Protein AF-A0A8S3VQV7-F1 (afdb_monomer_lite)

Secondary structure (DSSP, 8-state):
--TT-----------S---GGGSSSHHHHHHHHHHHHHHHHHHHHHHTT---S-EEEEEEEEEETTEEE-S-SSHHHHHHHHHHHTTSEEEEEEEEEEEEETT-SS---EES-SS-TTEEEEEEEEEEEEEEP---HHHHHHHHHTT-STTSGGG--TTSGGGGGEEEEEE-HHHHTTS-HHHHIIIIIIHHHHIIIIIHHHIIIIIHHHIIIIIHHHIIIIIHHHIIIIIHHHIIIIIHHHHHHHHHHHIIIIIHHHHHHHHHHHTTT--

Radius of gyration: 34.16 Å; chains: 1; bounding box: 75×89×74 Å

Structure (mmCIF, N/CA/C/O backbone):
data_AF-A0A8S3VQV7-F1
#
_entry.id   AF-A0A8S3VQV7-F1
#
loop_
_atom_site.group_PDB
_atom_site.id
_atom_site.type_symbol
_atom_site.label_atom_id
_atom_site.label_alt_id
_atom_site.label_comp_id
_atom_site.label_asym_id
_atom_site.label_entity_id
_atom_site.label_seq_id
_atom_site.pdbx_PDB_ins_code
_atom_site.Cartn_x
_atom_site.Cartn_y
_atom_site.Cartn_z
_atom_site.occupancy
_atom_site.B_iso_or_equiv
_atom_site.auth_seq_id
_atom_site.auth_comp_id
_atom_site.auth_asym_id
_atom_site.auth_atom_id
_atom_site.pdbx_PDB_model_num
ATOM 1 N N . MET A 1 1 ? -11.663 -5.272 -6.067 1.00 58.00 1 MET A N 1
ATOM 2 C CA . MET A 1 1 ? -10.818 -4.140 -6.499 1.00 58.00 1 MET A CA 1
ATOM 3 C C . MET A 1 1 ? -10.047 -4.458 -7.781 1.00 58.00 1 MET A C 1
ATOM 5 O O . MET A 1 1 ? -10.156 -3.692 -8.720 1.00 58.00 1 MET A O 1
ATOM 9 N N . LEU A 1 2 ? -9.375 -5.609 -7.895 1.00 64.69 2 LEU A N 1
ATOM 10 C CA . LEU A 1 2 ? -8.729 -6.062 -9.144 1.00 64.69 2 LEU A CA 1
ATOM 11 C C . LEU A 1 2 ? -9.702 -6.740 -10.138 1.00 64.69 2 LEU A C 1
ATOM 13 O O . LEU A 1 2 ? -9.351 -7.717 -10.797 1.00 64.69 2 LEU A O 1
ATOM 17 N N . GLN A 1 3 ? -10.956 -6.276 -10.206 1.00 53.50 3 GLN A N 1
ATOM 18 C CA . GLN A 1 3 ? -11.963 -6.881 -11.087 1.00 53.50 3 GLN A CA 1
ATOM 19 C C . GLN A 1 3 ? -11.515 -6.717 -12.547 1.00 53.50 3 GLN A C 1
ATOM 21 O O . GLN A 1 3 ? -11.362 -5.599 -13.025 1.00 53.50 3 GLN A O 1
ATOM 26 N N . GLY A 1 4 ? -11.250 -7.836 -13.225 1.00 69.56 4 GLY A N 1
ATOM 27 C CA . GLY A 1 4 ? -10.729 -7.869 -14.597 1.00 69.56 4 GLY A CA 1
ATOM 28 C C . GLY A 1 4 ? -9.354 -8.529 -14.739 1.00 69.56 4 GLY A C 1
ATOM 29 O O . GLY A 1 4 ? -9.004 -8.946 -15.841 1.00 69.56 4 GLY A O 1
ATOM 30 N N . LEU A 1 5 ? -8.604 -8.702 -13.646 1.00 76.88 5 LEU A N 1
ATOM 31 C CA . LEU A 1 5 ? -7.409 -9.547 -13.640 1.00 76.88 5 LEU A CA 1
ATOM 32 C C . LEU A 1 5 ? -7.785 -10.990 -13.293 1.00 76.88 5 LEU A C 1
ATOM 34 O O . LEU A 1 5 ? -8.609 -11.235 -12.413 1.00 76.88 5 LEU A O 1
ATOM 38 N N . LYS A 1 6 ? -7.154 -11.949 -13.974 1.00 81.94 6 LYS A N 1
ATOM 39 C CA . LYS A 1 6 ? -7.158 -13.355 -13.559 1.00 81.94 6 LYS A CA 1
ATOM 40 C C . LYS A 1 6 ? -5.964 -13.561 -12.637 1.00 81.94 6 LYS A C 1
ATOM 42 O O . LYS A 1 6 ? -4.837 -13.332 -13.063 1.00 81.94 6 LYS A O 1
ATOM 47 N N . PHE A 1 7 ? -6.217 -13.947 -11.394 1.00 88.12 7 PHE A N 1
ATOM 48 C CA . PHE A 1 7 ? -5.177 -14.178 -10.398 1.00 88.12 7 PHE A CA 1
ATOM 49 C C . PHE A 1 7 ? -5.586 -15.296 -9.442 1.00 88.12 7 PHE A C 1
ATOM 51 O O . PHE A 1 7 ? -6.773 -15.574 -9.260 1.00 88.12 7 PHE A O 1
ATOM 58 N N . GLU A 1 8 ? -4.583 -15.900 -8.820 1.00 91.38 8 GLU A N 1
ATOM 59 C CA . GLU A 1 8 ? -4.741 -16.833 -7.711 1.00 91.38 8 GLU A CA 1
ATOM 60 C C . GLU A 1 8 ? -4.395 -16.123 -6.402 1.00 91.38 8 GLU A C 1
ATOM 62 O O . GLU A 1 8 ? -3.535 -15.241 -6.368 1.00 91.38 8 GLU A O 1
ATOM 67 N N . ILE A 1 9 ? -5.081 -16.488 -5.320 1.00 92.38 9 ILE A N 1
ATOM 68 C CA . ILE A 1 9 ? -4.825 -15.923 -3.995 1.00 92.38 9 ILE A CA 1
ATOM 69 C C . ILE A 1 9 ? -3.991 -16.926 -3.207 1.00 92.38 9 ILE A C 1
ATOM 71 O O . ILE A 1 9 ? -4.482 -17.992 -2.839 1.00 92.38 9 ILE A O 1
ATOM 75 N N . LEU A 1 10 ? -2.749 -16.551 -2.909 1.00 93.12 10 LEU A N 1
ATOM 76 C CA . LEU A 1 10 ? -1.889 -17.270 -1.978 1.00 93.12 10 LEU A CA 1
ATOM 77 C C . LEU A 1 10 ? -1.663 -16.397 -0.747 1.00 93.12 10 LEU A C 1
ATOM 79 O O . LEU A 1 10 ? -1.127 -15.295 -0.841 1.00 93.12 10 LEU A O 1
ATOM 83 N N . LYS A 1 11 ? -2.100 -16.886 0.414 1.00 93.50 11 LYS A N 1
ATOM 84 C CA . LYS A 1 11 ? -1.862 -16.215 1.691 1.00 93.50 11 LYS A CA 1
ATOM 85 C C . LYS A 1 11 ? -0.418 -16.478 2.122 1.00 93.50 11 LYS A C 1
ATOM 87 O O . LYS A 1 11 ? -0.028 -17.638 2.223 1.00 93.50 11 LYS A O 1
ATOM 92 N N . SER A 1 12 ? 0.332 -15.414 2.397 1.00 94.44 12 SER A N 1
ATOM 93 C CA . SER A 1 12 ? 1.663 -15.534 2.997 1.00 94.44 12 SER A CA 1
ATOM 94 C C . SER A 1 12 ? 1.572 -16.045 4.437 1.00 94.44 12 SER A C 1
ATOM 96 O O . SER A 1 12 ? 0.647 -15.667 5.165 1.00 94.44 12 SER A O 1
ATOM 98 N N . ASN A 1 13 ? 2.533 -16.875 4.851 1.00 92.88 13 ASN A N 1
ATOM 99 C CA . ASN A 1 13 ? 2.693 -17.296 6.248 1.00 92.88 13 ASN A CA 1
ATOM 100 C C . ASN A 1 13 ? 3.758 -16.483 6.994 1.00 92.88 13 ASN A C 1
ATOM 102 O O . ASN A 1 13 ? 4.105 -16.834 8.119 1.00 92.88 13 ASN A O 1
ATOM 106 N N . PHE A 1 14 ? 4.282 -15.416 6.385 1.00 92.81 14 PHE A N 1
ATOM 107 C CA . PHE A 1 14 ? 5.212 -14.515 7.053 1.00 92.81 14 PHE A CA 1
ATOM 108 C C . PHE A 1 14 ? 4.575 -13.936 8.325 1.00 92.81 14 PHE A C 1
ATOM 110 O O . PHE A 1 14 ? 3.488 -13.351 8.278 1.00 92.81 14 PHE A O 1
ATOM 117 N N . GLU A 1 15 ? 5.244 -14.109 9.465 1.00 88.69 15 GLU A N 1
ATOM 118 C CA . GLU A 1 15 ? 4.778 -13.570 10.739 1.00 88.69 15 GLU A CA 1
ATOM 119 C C . GLU A 1 15 ? 4.911 -12.041 10.750 1.00 88.69 15 GLU A C 1
ATOM 121 O O . GLU A 1 15 ? 5.992 -11.489 10.567 1.00 88.69 15 GLU A O 1
ATOM 126 N N . GLU A 1 16 ? 3.810 -11.334 11.003 1.00 84.62 16 GLU A N 1
ATOM 127 C CA . GLU A 1 16 ? 3.767 -9.864 11.072 1.00 84.62 16 GLU A CA 1
ATOM 128 C C . GLU A 1 16 ? 4.321 -9.345 12.418 1.00 84.62 16 GLU A C 1
ATOM 130 O O . GLU A 1 16 ? 3.651 -8.624 13.153 1.00 84.62 16 GLU A O 1
ATOM 135 N N . ASN A 1 17 ? 5.539 -9.754 12.783 1.00 87.50 17 ASN A N 1
ATOM 136 C CA . ASN A 1 17 ? 6.161 -9.488 14.087 1.00 87.50 17 ASN A CA 1
ATOM 137 C C . ASN A 1 17 ? 7.429 -8.618 14.011 1.00 87.50 17 ASN A C 1
ATOM 139 O O . ASN A 1 17 ? 8.153 -8.505 15.002 1.00 87.50 17 ASN A O 1
ATOM 143 N N . LEU A 1 18 ? 7.687 -7.987 12.859 1.00 92.06 18 LEU A N 1
ATOM 144 C CA . LEU A 1 18 ? 8.805 -7.062 12.677 1.00 92.06 18 LEU A CA 1
ATOM 145 C C . LEU A 1 18 ? 8.805 -5.974 13.763 1.00 92.06 18 LEU A C 1
ATOM 147 O O . LEU A 1 18 ? 7.771 -5.365 14.063 1.00 92.06 18 LEU A O 1
ATOM 151 N N . ASP A 1 19 ? 9.982 -5.705 14.331 1.00 92.94 19 ASP A N 1
ATOM 152 C CA . ASP A 1 19 ? 10.142 -4.689 15.367 1.00 92.94 19 ASP A CA 1
ATOM 153 C C . ASP A 1 19 ? 9.975 -3.290 14.768 1.00 92.94 19 ASP A C 1
ATOM 155 O O . ASP A 1 19 ? 10.867 -2.765 14.102 1.00 92.94 19 ASP A O 1
ATOM 159 N N . LYS A 1 20 ? 8.831 -2.664 15.051 1.00 92.19 20 LYS A N 1
ATOM 160 C CA . LYS A 1 20 ? 8.479 -1.310 14.602 1.00 92.19 20 LYS A CA 1
ATOM 161 C C . LYS A 1 20 ? 9.532 -0.266 14.996 1.00 92.19 20 LYS A C 1
ATOM 163 O O . LYS A 1 20 ? 9.692 0.715 14.277 1.00 92.19 20 LYS A O 1
ATOM 168 N N . SER A 1 21 ? 10.259 -0.469 16.100 1.00 91.31 21 SER A N 1
ATOM 169 C CA . SER A 1 21 ? 11.283 0.471 16.580 1.00 91.31 21 SER A CA 1
ATOM 170 C C . SER A 1 21 ? 12.576 0.454 15.757 1.00 91.31 21 SER A C 1
ATOM 172 O O . SER A 1 21 ? 13.350 1.410 15.802 1.00 91.31 21 SER A O 1
ATOM 174 N N . SER A 1 22 ? 12.785 -0.597 14.958 1.00 94.19 22 SER A N 1
ATOM 175 C CA . SER A 1 22 ? 13.934 -0.725 14.054 1.00 94.19 22 SER A CA 1
ATOM 176 C C . SER A 1 22 ? 13.817 0.135 12.787 1.00 94.19 22 SER A C 1
ATOM 178 O O . SER A 1 22 ? 14.802 0.331 12.072 1.00 94.19 22 SER A O 1
ATOM 180 N N . PHE A 1 23 ? 12.634 0.698 12.522 1.00 93.31 23 PHE A N 1
ATOM 181 C CA . PHE A 1 23 ? 12.343 1.481 11.325 1.00 93.31 23 PHE A CA 1
ATOM 182 C C . PHE A 1 23 ? 12.375 2.981 11.614 1.00 93.31 23 PHE A C 1
ATOM 184 O O . PHE A 1 23 ? 11.865 3.459 12.625 1.00 93.31 23 PHE A O 1
ATOM 191 N N . LYS A 1 24 ? 12.943 3.755 10.682 1.00 91.25 24 LYS A N 1
ATOM 192 C CA . LYS A 1 24 ? 13.021 5.222 10.799 1.00 91.25 24 LYS A CA 1
ATOM 193 C C . LYS A 1 24 ? 11.659 5.891 10.642 1.00 91.25 24 LYS A C 1
ATOM 195 O O . LYS A 1 24 ? 11.464 7.004 11.125 1.00 91.25 24 LYS A O 1
ATOM 200 N N . SER A 1 25 ? 10.745 5.240 9.931 1.00 91.56 25 SER A N 1
ATOM 201 C CA . SER A 1 25 ? 9.407 5.746 9.670 1.00 91.56 25 SER A CA 1
ATOM 202 C C . SER A 1 25 ? 8.388 4.607 9.550 1.00 91.56 25 SER A C 1
ATOM 204 O O . SER A 1 25 ? 8.755 3.488 9.181 1.00 91.56 25 SER A O 1
ATOM 206 N N . PRO A 1 26 ? 7.091 4.886 9.773 1.00 89.38 26 PRO A N 1
ATOM 207 C CA . PRO A 1 26 ? 6.016 3.941 9.469 1.00 89.38 26 PRO A CA 1
ATOM 208 C C . PRO A 1 26 ? 6.001 3.450 8.023 1.00 89.38 26 PRO A C 1
ATOM 210 O O . PRO A 1 26 ? 5.576 2.333 7.746 1.00 89.38 26 PRO A O 1
ATOM 213 N N . VAL A 1 27 ? 6.474 4.295 7.106 1.00 91.62 27 VAL A N 1
ATOM 214 C CA . VAL A 1 27 ? 6.558 3.983 5.682 1.00 91.62 27 VAL A CA 1
ATOM 215 C C . VAL A 1 27 ? 7.589 2.888 5.433 1.00 91.62 27 VAL A C 1
ATOM 217 O O . VAL A 1 27 ? 7.326 1.962 4.675 1.00 91.62 27 VAL A O 1
ATOM 220 N N . ASP A 1 28 ? 8.743 2.956 6.096 1.00 94.75 28 ASP A N 1
ATOM 221 C CA . ASP A 1 28 ? 9.767 1.915 5.977 1.00 94.75 28 ASP A CA 1
ATOM 222 C C . ASP A 1 28 ? 9.259 0.581 6.540 1.00 94.75 28 ASP A C 1
ATOM 224 O O . ASP A 1 28 ? 9.472 -0.460 5.925 1.00 94.75 28 ASP A O 1
ATOM 228 N N . TYR A 1 29 ? 8.518 0.629 7.654 1.00 95.50 29 TYR A N 1
ATOM 229 C CA . TYR A 1 29 ? 7.884 -0.547 8.253 1.00 95.50 29 TYR A CA 1
ATOM 230 C C . TYR A 1 29 ? 6.907 -1.235 7.287 1.00 95.50 29 TYR A C 1
ATOM 232 O O . TYR A 1 29 ? 7.067 -2.414 6.982 1.00 95.50 29 TYR A O 1
ATOM 240 N N . VAL A 1 30 ? 5.913 -0.503 6.766 1.00 95.38 30 VAL A N 1
ATOM 241 C CA . VAL A 1 30 ? 4.872 -1.090 5.898 1.00 95.38 30 VAL A CA 1
ATOM 242 C C . VAL A 1 30 ? 5.457 -1.625 4.588 1.00 95.38 30 VAL A C 1
ATOM 244 O O . VAL A 1 30 ? 5.030 -2.670 4.095 1.00 95.38 30 VAL A O 1
ATOM 247 N N . LYS A 1 31 ? 6.481 -0.957 4.041 1.00 95.88 31 LYS A N 1
ATOM 248 C CA . LYS A 1 31 ? 7.209 -1.447 2.865 1.00 95.88 31 LYS A CA 1
ATOM 249 C C . LYS A 1 31 ? 7.901 -2.769 3.137 1.00 95.88 31 LYS A C 1
ATOM 251 O O . LYS A 1 31 ? 7.760 -3.691 2.337 1.00 95.88 31 LYS A O 1
ATOM 256 N N . GLU A 1 32 ? 8.617 -2.866 4.252 1.00 96.31 32 GLU A N 1
ATOM 257 C CA . GLU A 1 32 ? 9.342 -4.083 4.599 1.00 96.31 32 GLU A CA 1
ATOM 258 C C . GLU A 1 32 ? 8.376 -5.242 4.868 1.00 96.31 32 GLU A C 1
ATOM 260 O O . GLU A 1 32 ? 8.564 -6.334 4.334 1.00 96.31 32 GLU A O 1
ATOM 265 N N . THR A 1 33 ? 7.277 -5.002 5.587 1.00 95.94 33 THR A N 1
ATOM 266 C CA . THR A 1 33 ? 6.237 -6.018 5.807 1.00 95.94 33 THR A CA 1
ATOM 267 C C . THR A 1 33 ? 5.638 -6.512 4.485 1.00 95.94 33 THR A C 1
ATOM 269 O O . THR A 1 33 ? 5.549 -7.723 4.261 1.00 95.94 33 THR A O 1
ATOM 272 N N . ALA A 1 34 ? 5.264 -5.604 3.572 1.00 97.06 34 ALA A N 1
ATOM 273 C CA . ALA A 1 34 ? 4.750 -5.975 2.250 1.00 97.06 34 ALA A CA 1
ATOM 274 C C . ALA A 1 34 ? 5.782 -6.780 1.446 1.00 97.06 34 ALA A C 1
ATOM 276 O O . ALA A 1 34 ? 5.446 -7.786 0.812 1.00 97.06 34 ALA A O 1
ATOM 277 N N . LYS A 1 35 ? 7.051 -6.369 1.500 1.00 96.50 35 LYS A N 1
ATOM 278 C CA . LYS A 1 35 ? 8.168 -7.031 0.828 1.00 96.50 35 LYS A CA 1
ATOM 279 C C . LYS A 1 35 ? 8.362 -8.456 1.318 1.00 96.50 35 LYS A C 1
ATOM 281 O O . LYS A 1 35 ? 8.342 -9.368 0.496 1.00 96.50 35 LYS A O 1
ATOM 286 N N . GLN A 1 36 ? 8.482 -8.663 2.624 1.00 96.25 36 GLN A N 1
ATOM 287 C CA . GLN A 1 36 ? 8.738 -9.985 3.194 1.00 96.25 36 GLN A CA 1
ATOM 288 C C . GLN A 1 36 ? 7.601 -10.974 2.901 1.00 96.25 36 GLN A C 1
ATOM 290 O O . GLN A 1 36 ? 7.860 -12.094 2.460 1.00 96.25 36 GLN A O 1
ATOM 295 N N . LYS A 1 37 ? 6.339 -10.530 3.005 1.00 95.94 37 LYS A N 1
ATOM 296 C CA . LYS A 1 37 ? 5.169 -11.329 2.593 1.00 95.94 37 LYS A CA 1
ATOM 297 C C . LYS A 1 37 ? 5.243 -11.757 1.127 1.00 95.94 37 LYS A C 1
ATOM 299 O O . LYS A 1 37 ? 4.926 -12.892 0.779 1.00 95.94 37 LYS A O 1
ATOM 304 N N . THR A 1 38 ? 5.657 -10.841 0.255 1.00 96.38 38 THR A N 1
ATOM 305 C CA . THR A 1 38 ? 5.714 -11.086 -1.192 1.00 96.38 38 THR A CA 1
ATOM 306 C C . THR A 1 38 ? 6.867 -12.017 -1.562 1.00 96.38 38 THR A C 1
ATOM 308 O O . THR A 1 38 ? 6.695 -12.901 -2.401 1.00 96.38 38 THR A O 1
ATOM 311 N N . ILE A 1 39 ? 8.024 -11.856 -0.911 1.00 94.56 39 ILE A N 1
ATOM 312 C CA . ILE A 1 39 ? 9.201 -12.719 -1.084 1.00 94.56 39 ILE A CA 1
ATOM 313 C C . ILE A 1 39 ? 8.901 -14.151 -0.640 1.00 94.56 39 ILE A C 1
ATOM 315 O O . ILE A 1 39 ? 9.275 -15.087 -1.345 1.00 94.56 39 ILE A O 1
ATOM 319 N N . GLU A 1 40 ? 8.219 -14.342 0.491 1.00 95.06 40 GLU A N 1
ATOM 320 C CA . GLU A 1 40 ? 7.867 -15.678 0.986 1.00 95.06 40 GLU A CA 1
ATOM 321 C C . GLU A 1 40 ? 6.969 -16.425 -0.011 1.00 95.06 40 GLU A C 1
ATOM 323 O O . GLU A 1 40 ? 7.289 -17.550 -0.401 1.00 95.06 40 GLU A O 1
ATOM 328 N N . VAL A 1 41 ? 5.927 -15.770 -0.535 1.00 95.44 41 VAL A N 1
ATOM 329 C CA . VAL A 1 41 ? 5.058 -16.360 -1.568 1.00 95.44 41 VAL A CA 1
ATOM 330 C C . VAL A 1 41 ? 5.836 -16.660 -2.852 1.00 95.44 41 VAL A C 1
ATOM 332 O O . VAL A 1 41 ? 5.693 -17.749 -3.414 1.00 95.44 41 VAL A O 1
ATOM 335 N N . ALA A 1 42 ? 6.682 -15.733 -3.315 1.00 93.44 42 ALA A N 1
ATOM 336 C CA . ALA A 1 42 ? 7.505 -15.947 -4.505 1.00 93.44 42 ALA A CA 1
ATOM 337 C C . ALA A 1 42 ? 8.462 -17.137 -4.334 1.00 93.44 42 ALA A C 1
ATOM 339 O O . ALA A 1 42 ? 8.597 -17.948 -5.249 1.00 93.44 42 ALA A O 1
ATOM 340 N N . SER A 1 43 ? 9.063 -17.283 -3.152 1.00 91.12 43 SER A N 1
ATOM 341 C CA . SER A 1 43 ? 9.984 -18.377 -2.827 1.00 91.12 43 SER A CA 1
ATOM 342 C C . SER A 1 43 ? 9.261 -19.725 -2.803 1.00 91.12 43 SER A C 1
ATOM 344 O O . SER A 1 43 ?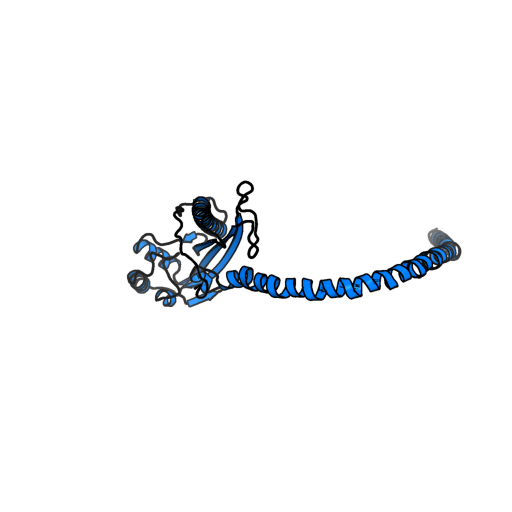 9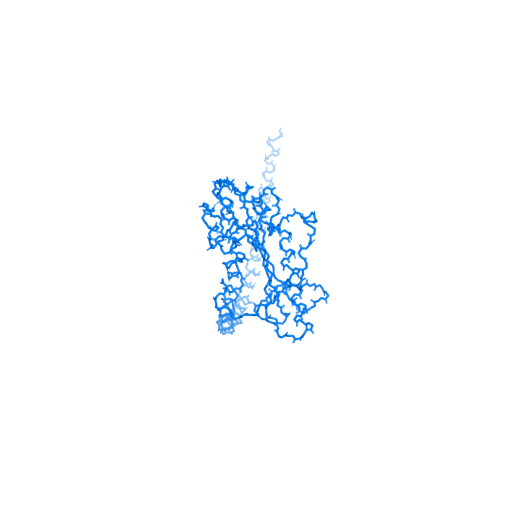.702 -20.665 -3.458 1.00 91.12 43 SER A O 1
ATOM 346 N N . ILE A 1 44 ? 8.088 -19.801 -2.161 1.00 92.38 44 ILE A N 1
ATOM 347 C CA . ILE A 1 44 ? 7.250 -21.013 -2.145 1.00 92.38 44 ILE A CA 1
ATOM 348 C C . ILE A 1 44 ? 6.881 -21.459 -3.562 1.00 92.38 44 ILE A C 1
ATOM 350 O O . ILE A 1 44 ? 6.906 -22.653 -3.871 1.00 92.38 44 ILE A O 1
ATOM 354 N N . LEU A 1 45 ? 6.493 -20.517 -4.423 1.00 92.25 45 LEU A N 1
ATOM 355 C CA . LEU A 1 45 ? 6.136 -20.821 -5.806 1.00 92.25 45 LEU A CA 1
ATOM 356 C C . LEU A 1 45 ? 7.363 -21.266 -6.616 1.00 92.25 45 LEU A C 1
ATOM 358 O O . LEU A 1 45 ? 7.258 -22.212 -7.400 1.00 92.25 45 LEU A O 1
ATOM 362 N N . ALA A 1 46 ? 8.520 -20.636 -6.392 1.00 89.19 46 ALA A N 1
ATOM 363 C CA . ALA A 1 46 ? 9.778 -20.991 -7.040 1.00 89.19 46 ALA A CA 1
ATOM 364 C C . ALA A 1 46 ? 10.222 -22.415 -6.681 1.00 89.19 46 ALA A C 1
ATOM 366 O O . ALA A 1 46 ? 10.569 -23.194 -7.567 1.00 89.19 46 ALA A O 1
ATOM 367 N N . ASP A 1 47 ? 1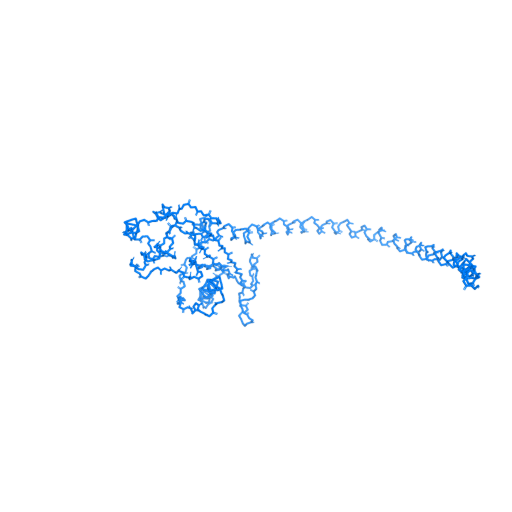0.153 -22.774 -5.398 1.00 90.56 47 ASP A N 1
ATOM 368 C CA . ASP A 1 47 ? 10.550 -24.092 -4.893 1.00 90.56 47 ASP A CA 1
ATOM 369 C C . ASP A 1 47 ? 9.633 -25.202 -5.423 1.00 90.56 47 ASP A C 1
ATOM 371 O O . ASP A 1 47 ? 10.077 -26.316 -5.708 1.00 90.56 47 ASP A O 1
ATOM 375 N N . LYS A 1 48 ? 8.352 -24.880 -5.638 1.00 92.12 48 LYS A N 1
ATOM 376 C CA . LYS A 1 48 ? 7.376 -25.764 -6.295 1.00 92.12 48 LYS A CA 1
ATOM 377 C C . LYS A 1 48 ? 7.513 -25.808 -7.817 1.00 92.12 48 LYS A C 1
ATOM 379 O O . LYS A 1 48 ? 6.760 -26.542 -8.454 1.00 92.12 48 LYS A O 1
ATOM 384 N N . GLN A 1 49 ? 8.427 -25.029 -8.401 1.00 88.69 49 GLN A N 1
ATOM 385 C CA . GLN A 1 49 ? 8.573 -24.851 -9.850 1.00 88.69 49 GLN A CA 1
ATOM 386 C C . GLN A 1 49 ? 7.248 -24.463 -10.527 1.00 88.69 49 GLN A C 1
ATOM 388 O O . GLN A 1 49 ? 6.976 -24.839 -11.668 1.00 88.69 49 GLN A O 1
ATOM 393 N N . ALA A 1 50 ? 6.399 -23.724 -9.809 1.00 87.50 50 ALA A N 1
ATOM 394 C CA . ALA A 1 50 ? 5.160 -23.216 -10.365 1.00 87.50 50 ALA A CA 1
ATOM 395 C C . ALA A 1 50 ? 5.477 -22.131 -11.411 1.00 87.50 50 ALA A C 1
ATOM 397 O O . ALA A 1 50 ? 6.424 -21.361 -11.227 1.00 87.50 50 ALA A O 1
ATOM 398 N N . PRO A 1 51 ? 4.707 -22.032 -12.507 1.00 85.56 51 PRO A N 1
ATOM 399 C CA . PRO A 1 51 ? 4.836 -20.910 -13.424 1.00 85.56 51 PRO A CA 1
ATOM 400 C C . PRO A 1 51 ? 4.421 -19.621 -12.704 1.00 85.56 51 PRO A C 1
ATOM 402 O O . PRO A 1 51 ? 3.299 -19.507 -12.215 1.00 85.56 51 PRO A O 1
ATOM 405 N N . ILE A 1 52 ? 5.334 -18.653 -12.629 1.00 86.69 52 ILE A N 1
ATOM 406 C CA . ILE A 1 52 ? 5.100 -17.346 -12.007 1.00 86.69 52 ILE A CA 1
ATOM 407 C C . ILE A 1 52 ? 5.254 -16.291 -13.091 1.00 86.69 52 ILE A C 1
ATOM 409 O O . ILE A 1 52 ? 6.335 -16.159 -13.647 1.00 86.69 52 ILE A O 1
ATOM 413 N N . ASP A 1 53 ? 4.217 -15.503 -13.356 1.00 87.94 53 ASP A N 1
ATOM 414 C CA . ASP A 1 53 ? 4.343 -14.308 -14.203 1.00 87.94 53 ASP A CA 1
ATOM 415 C C . ASP A 1 53 ? 4.551 -13.045 -13.356 1.00 87.94 53 ASP A C 1
ATOM 417 O O . ASP A 1 53 ? 5.375 -12.184 -13.676 1.00 87.94 53 ASP A O 1
ATOM 421 N N . LEU A 1 54 ? 3.793 -12.942 -12.261 1.00 90.44 54 LEU A N 1
ATOM 422 C CA . LEU A 1 54 ? 3.788 -11.809 -11.345 1.00 90.44 54 LEU A CA 1
ATOM 423 C C . LEU A 1 54 ? 3.230 -12.234 -9.984 1.00 90.44 54 LEU A C 1
ATOM 425 O O . LEU A 1 54 ? 2.125 -12.766 -9.904 1.00 90.44 54 LEU A O 1
ATOM 429 N N . VAL A 1 55 ? 3.965 -11.928 -8.919 1.00 93.81 55 VAL A N 1
ATOM 430 C CA . VAL A 1 55 ? 3.474 -11.961 -7.539 1.00 93.81 55 VAL A CA 1
ATOM 431 C C . VAL A 1 55 ? 3.245 -10.524 -7.090 1.00 93.81 55 VAL A C 1
ATOM 433 O O . VAL A 1 55 ? 4.113 -9.669 -7.267 1.00 93.81 55 VAL A O 1
ATOM 436 N N . ILE A 1 56 ? 2.070 -10.260 -6.524 1.00 94.75 56 ILE A N 1
ATOM 437 C CA . ILE A 1 56 ? 1.698 -8.960 -5.964 1.00 94.75 56 ILE A CA 1
ATOM 438 C C . ILE A 1 56 ? 1.430 -9.170 -4.482 1.00 94.75 56 ILE A C 1
ATOM 440 O O . ILE A 1 56 ? 0.542 -9.946 -4.130 1.00 94.75 56 ILE A O 1
ATOM 444 N N . GLY A 1 57 ? 2.151 -8.459 -3.625 1.00 95.88 57 GLY A N 1
ATOM 445 C CA . GLY A 1 57 ? 1.782 -8.328 -2.222 1.00 95.88 57 GLY A CA 1
ATOM 446 C C . GLY A 1 57 ? 1.593 -6.872 -1.843 1.00 95.88 57 GLY A C 1
ATOM 447 O O . GLY A 1 57 ? 2.127 -5.961 -2.477 1.00 95.88 57 GLY A O 1
ATOM 448 N N . ALA A 1 58 ? 0.779 -6.660 -0.819 1.00 95.94 58 ALA A N 1
ATOM 449 C CA . ALA A 1 58 ? 0.520 -5.350 -0.260 1.00 95.94 58 ALA A CA 1
ATOM 450 C C . ALA A 1 58 ? 0.371 -5.452 1.255 1.00 95.94 58 ALA A C 1
ATOM 452 O O . ALA A 1 58 ? -0.040 -6.491 1.779 1.00 95.94 58 ALA A O 1
ATOM 453 N N . ASP A 1 59 ? 0.698 -4.366 1.939 1.00 96.12 59 ASP A N 1
ATOM 454 C CA . ASP A 1 59 ? 0.475 -4.209 3.369 1.00 96.12 59 ASP A CA 1
ATOM 455 C C . ASP A 1 59 ? -0.053 -2.807 3.650 1.00 96.12 59 ASP A C 1
ATOM 457 O O . ASP A 1 59 ? 0.362 -1.853 2.988 1.00 96.12 59 ASP A O 1
ATOM 461 N N . THR A 1 60 ? -0.972 -2.694 4.608 1.00 95.69 60 THR A N 1
ATOM 462 C CA . THR A 1 60 ? -1.661 -1.442 4.927 1.00 95.69 60 THR A CA 1
ATOM 463 C C . THR A 1 60 ? -1.638 -1.196 6.424 1.00 95.69 60 THR A C 1
ATOM 465 O O . THR A 1 60 ? -2.055 -2.050 7.207 1.00 95.69 60 THR A O 1
ATOM 468 N N . VAL A 1 61 ? -1.230 0.009 6.813 1.00 95.81 61 VAL A N 1
ATOM 469 C CA . VAL A 1 61 ? -1.222 0.470 8.204 1.00 95.81 61 VAL A CA 1
ATOM 470 C C . VAL A 1 61 ? -1.858 1.848 8.325 1.00 95.81 61 VAL A C 1
ATOM 472 O O . VAL A 1 61 ? -1.871 2.637 7.378 1.00 95.81 61 VAL A O 1
ATOM 475 N N . VAL A 1 62 ? -2.365 2.163 9.515 1.00 97.56 62 VAL A N 1
ATOM 476 C CA . VAL A 1 62 ? -2.823 3.512 9.862 1.00 97.56 62 VAL A CA 1
ATOM 477 C C . VAL A 1 62 ? -1.783 4.169 10.759 1.00 97.56 62 VAL A C 1
ATOM 479 O O . VAL A 1 62 ? -1.233 3.527 11.645 1.00 97.56 62 VAL A O 1
ATOM 482 N N . THR A 1 63 ? -1.509 5.453 10.559 1.00 97.31 63 THR A N 1
ATOM 483 C CA . THR A 1 63 ? -0.620 6.227 11.426 1.00 97.31 63 THR A CA 1
ATOM 484 C C . THR A 1 63 ? -1.328 7.438 11.994 1.00 97.31 63 THR A C 1
ATOM 486 O O . THR A 1 63 ? -1.947 8.201 11.252 1.00 97.31 63 THR A O 1
ATOM 489 N N . HIS A 1 64 ? -1.178 7.659 13.295 1.00 96.75 64 HIS A N 1
ATOM 490 C CA . HIS A 1 64 ? -1.671 8.853 13.973 1.00 96.75 64 HIS A CA 1
ATOM 491 C C . HIS A 1 64 ? -0.652 9.280 15.033 1.00 96.75 64 HIS A C 1
ATOM 493 O O . HIS A 1 64 ? -0.192 8.447 15.809 1.00 96.75 64 HIS A O 1
ATOM 499 N N . ASN A 1 65 ? -0.246 10.555 15.033 1.00 92.06 65 ASN A N 1
ATOM 500 C CA . ASN A 1 65 ? 0.805 11.089 15.916 1.00 92.06 65 ASN A CA 1
ATOM 501 C C . ASN A 1 65 ? 2.097 10.239 15.931 1.00 92.06 65 ASN A C 1
ATOM 503 O O . ASN A 1 65 ? 2.654 9.964 16.991 1.00 92.06 65 ASN A O 1
ATOM 507 N N . ASN A 1 66 ? 2.558 9.802 14.752 1.00 87.25 66 ASN A N 1
ATOM 508 C CA . ASN A 1 66 ? 3.713 8.907 14.551 1.00 87.25 66 ASN A CA 1
ATOM 509 C C . ASN A 1 66 ? 3.594 7.498 15.166 1.00 87.25 66 ASN A C 1
ATOM 511 O O . ASN A 1 66 ? 4.567 6.747 15.148 1.00 87.25 66 ASN A O 1
ATOM 515 N N . VAL A 1 67 ? 2.419 7.103 15.659 1.00 92.62 67 VAL A N 1
ATOM 516 C CA . VAL A 1 67 ? 2.146 5.740 16.133 1.00 92.62 67 VAL A CA 1
ATOM 517 C C . VAL A 1 67 ? 1.521 4.921 15.007 1.00 92.62 67 VAL A C 1
ATOM 519 O O . VAL A 1 67 ? 0.632 5.409 14.310 1.00 92.62 67 VAL A O 1
ATOM 522 N N . ILE A 1 68 ? 1.989 3.682 14.836 1.00 95.00 68 ILE A N 1
ATOM 523 C CA . ILE A 1 68 ? 1.475 2.718 13.855 1.00 95.00 68 ILE A CA 1
ATOM 524 C C . ILE A 1 68 ? 0.331 1.918 14.479 1.00 95.00 68 ILE A C 1
ATOM 526 O O . ILE A 1 68 ? 0.486 1.324 15.545 1.00 95.00 68 ILE A O 1
ATOM 530 N N . PHE A 1 69 ? -0.790 1.860 13.771 1.00 95.69 69 PHE A N 1
ATOM 531 C CA . PHE A 1 69 ? -1.980 1.098 14.108 1.00 95.69 69 PHE A CA 1
ATOM 532 C C . PHE A 1 69 ? -2.217 0.024 13.050 1.00 95.69 69 PHE A C 1
ATOM 534 O O . PHE A 1 69 ? -2.504 0.308 11.884 1.00 95.69 69 PHE A O 1
ATOM 541 N N . GLU A 1 70 ? -2.112 -1.223 13.489 1.00 94.12 70 GLU A N 1
ATOM 542 C CA . GLU A 1 70 ? -2.436 -2.414 12.707 1.00 94.12 70 GLU A CA 1
ATOM 543 C C . GLU A 1 70 ? -3.875 -2.850 13.002 1.00 94.12 70 GLU A C 1
ATOM 545 O O . GLU A 1 70 ? -4.732 -2.037 13.358 1.00 94.12 70 GLU A O 1
ATOM 550 N N . LYS A 1 71 ? -4.160 -4.141 12.840 1.00 94.94 71 LYS A N 1
ATOM 551 C CA . LYS A 1 71 ? -5.437 -4.740 13.207 1.00 94.94 71 LYS A CA 1
ATOM 552 C C . LYS A 1 71 ? -5.601 -4.729 14.732 1.00 94.94 71 LYS A C 1
ATOM 554 O O . LYS A 1 71 ? -4.654 -5.057 15.455 1.00 94.94 71 LYS A O 1
ATOM 559 N N . PRO A 1 72 ? -6.781 -4.367 15.256 1.00 96.19 72 PRO A N 1
ATOM 560 C CA . PRO A 1 72 ? -7.038 -4.480 16.679 1.00 96.19 72 PRO A CA 1
ATOM 561 C C . PRO A 1 72 ? -7.022 -5.953 17.106 1.00 96.19 72 PRO A C 1
ATOM 563 O O . PRO A 1 72 ? -7.389 -6.851 16.354 1.00 96.19 72 PRO A O 1
ATOM 566 N N . ARG A 1 73 ? -6.597 -6.194 18.348 1.00 95.56 73 ARG A N 1
ATOM 567 C CA . ARG A 1 73 ? -6.451 -7.548 18.914 1.00 95.56 73 ARG A CA 1
ATOM 568 C C . ARG A 1 73 ? -7.798 -8.121 19.343 1.00 95.56 73 ARG A C 1
ATOM 570 O O . ARG A 1 73 ? -8.017 -9.324 19.300 1.00 95.56 73 ARG A O 1
ATOM 577 N N . ASP A 1 74 ? -8.683 -7.229 19.768 1.00 97.25 74 ASP A N 1
ATOM 578 C CA . ASP A 1 74 ? -10.014 -7.513 20.274 1.00 97.25 74 ASP A CA 1
ATOM 579 C C . ASP A 1 74 ? -10.892 -6.250 20.158 1.00 97.25 74 ASP A C 1
ATOM 581 O O . ASP A 1 74 ? -10.442 -5.177 19.736 1.00 97.25 74 ASP A O 1
ATOM 585 N N . LYS A 1 75 ? -12.168 -6.379 20.536 1.00 97.75 75 LYS A N 1
ATOM 586 C CA . LYS A 1 75 ? -13.144 -5.280 20.506 1.00 97.75 75 LYS A CA 1
ATOM 587 C C . LYS A 1 75 ? -12.758 -4.101 21.409 1.00 97.75 75 LYS A C 1
ATOM 589 O O . LYS A 1 75 ? -13.050 -2.957 21.063 1.00 97.75 75 LYS A O 1
ATOM 594 N N . THR A 1 76 ? -12.116 -4.352 22.549 1.00 98.06 76 THR A N 1
ATOM 595 C CA . THR A 1 76 ? -11.693 -3.293 23.477 1.00 98.06 76 THR A CA 1
ATOM 596 C C . THR A 1 76 ? -10.598 -2.449 22.839 1.00 98.06 76 THR A C 1
ATOM 598 O O . THR A 1 76 ? -10.715 -1.225 22.798 1.00 98.06 76 THR A O 1
ATOM 601 N N . HIS A 1 77 ? -9.602 -3.101 22.237 1.00 97.81 77 HIS A N 1
ATOM 602 C CA . HIS A 1 77 ? -8.541 -2.431 21.497 1.00 97.81 77 HIS A CA 1
ATOM 603 C C . HIS A 1 77 ? -9.111 -1.622 20.319 1.00 97.81 77 HIS A C 1
ATOM 605 O O . HIS A 1 77 ? -8.702 -0.485 20.104 1.00 97.81 77 HIS A O 1
ATOM 611 N N . ALA A 1 78 ? -10.115 -2.145 19.602 1.00 98.00 78 ALA A N 1
ATOM 612 C CA . ALA A 1 78 ? -10.790 -1.398 18.536 1.00 98.00 78 ALA A CA 1
ATOM 613 C C . ALA A 1 78 ? -11.457 -0.105 19.052 1.00 98.00 78 ALA A C 1
ATOM 615 O O . ALA A 1 78 ? -11.297 0.956 18.450 1.00 98.00 78 ALA A O 1
ATOM 616 N N . CYS A 1 79 ? -12.148 -0.157 20.198 1.00 98.19 79 CYS A N 1
ATOM 617 C CA . CYS A 1 79 ? -12.709 1.038 20.838 1.00 98.19 79 CYS A CA 1
ATOM 618 C C . CYS A 1 79 ? -11.627 2.073 21.190 1.00 98.19 79 CYS A C 1
ATOM 620 O O . CYS A 1 79 ? -11.846 3.272 21.023 1.00 98.19 79 CYS A O 1
ATOM 622 N N . GLU A 1 80 ? -10.478 1.631 21.704 1.00 98.12 80 GLU A N 1
ATOM 623 C CA . GLU A 1 80 ? -9.352 2.505 22.060 1.00 98.12 80 GLU A CA 1
ATOM 624 C C . GLU A 1 80 ? -8.720 3.172 20.834 1.00 98.12 80 GLU A C 1
ATOM 626 O O . GLU A 1 80 ? -8.413 4.363 20.887 1.00 98.12 80 GLU A O 1
ATOM 631 N N . MET A 1 81 ? -8.571 2.441 19.725 1.00 97.94 81 MET A N 1
ATOM 632 C CA . MET A 1 81 ? -8.100 3.006 18.456 1.00 97.94 81 MET A CA 1
ATOM 633 C C . MET A 1 81 ? -9.061 4.085 17.939 1.00 97.94 81 MET A C 1
ATOM 635 O O . MET A 1 81 ? -8.654 5.218 17.695 1.00 97.94 81 MET A O 1
ATOM 639 N N . LEU A 1 82 ? -10.360 3.777 17.852 1.00 98.25 82 LEU A N 1
ATOM 640 C CA . LEU A 1 82 ? -11.372 4.704 17.328 1.00 98.25 82 LEU A CA 1
ATOM 641 C C . LEU A 1 82 ? -11.498 5.987 18.161 1.00 98.25 82 LEU A C 1
ATOM 643 O O . LEU A 1 82 ? -11.741 7.061 17.612 1.00 98.25 82 LEU A O 1
ATOM 647 N N . LYS A 1 83 ? -11.293 5.902 19.482 1.00 98.12 83 LYS A N 1
ATOM 648 C CA . LYS A 1 83 ? -11.242 7.085 20.354 1.00 98.12 83 LYS A CA 1
ATOM 649 C C . LYS A 1 83 ? -10.086 8.021 20.003 1.00 98.12 83 LYS A C 1
ATOM 651 O O . LYS A 1 83 ? -10.263 9.228 20.117 1.00 98.12 83 LYS A O 1
ATOM 656 N N . GLN A 1 84 ? -8.935 7.487 19.592 1.00 98.00 84 GLN A N 1
ATOM 657 C CA . GLN A 1 84 ? -7.768 8.295 19.221 1.00 98.00 84 GLN A CA 1
ATOM 658 C C . GLN A 1 84 ? -7.975 9.021 17.890 1.00 98.00 84 GLN A C 1
ATOM 660 O O . GLN A 1 84 ? -7.560 10.167 17.741 1.00 98.00 84 GLN A O 1
ATOM 665 N N . PHE A 1 85 ? -8.665 8.383 16.946 1.00 98.12 85 PHE A N 1
ATOM 666 C CA . PHE A 1 85 ? -8.958 8.992 15.649 1.00 98.12 85 PHE A CA 1
ATOM 667 C C . PHE A 1 85 ? -10.137 9.973 15.689 1.00 98.12 85 PHE A C 1
ATOM 669 O O . PHE A 1 85 ? -10.255 10.824 14.820 1.00 98.12 85 PHE A O 1
ATOM 676 N N . SER A 1 86 ? -11.024 9.868 16.683 1.00 98.19 86 SER A N 1
ATOM 677 C CA . SER A 1 86 ? -12.231 10.694 16.808 1.00 98.19 86 SER A CA 1
ATOM 678 C C . SER A 1 86 ? -11.943 12.198 16.693 1.00 98.19 86 SER A C 1
ATOM 680 O O . SER A 1 86 ? -11.246 12.779 17.526 1.00 98.19 86 SER A O 1
ATOM 682 N N . GLY A 1 87 ? -12.530 12.844 15.679 1.00 98.31 87 GLY A N 1
ATOM 683 C CA . GLY A 1 87 ? -12.385 14.282 15.436 1.00 98.31 87 GLY A CA 1
ATOM 684 C C . GLY A 1 87 ? -10.983 14.718 15.000 1.00 98.31 87 GLY A C 1
ATOM 685 O O . GLY A 1 87 ? -10.652 15.895 15.150 1.00 98.31 87 GLY A O 1
ATOM 686 N N . SER A 1 88 ? -10.151 13.794 14.517 1.00 98.38 88 SER A N 1
ATOM 687 C CA . SER A 1 88 ? -8.782 14.063 14.092 1.00 98.38 88 SER A CA 1
ATOM 688 C C . SER A 1 88 ? -8.485 13.478 12.708 1.00 98.38 88 SER A C 1
ATOM 690 O O . SER A 1 88 ? -9.280 12.734 12.127 1.00 98.38 88 SER A O 1
ATOM 692 N N . ILE A 1 89 ? -7.332 13.873 12.163 1.00 98.50 89 ILE A N 1
ATOM 693 C CA . ILE A 1 89 ? -6.794 13.330 10.917 1.00 98.50 89 ILE A CA 1
ATOM 694 C C . ILE A 1 89 ? -5.756 12.260 11.255 1.00 98.50 89 ILE A C 1
ATOM 696 O O . ILE A 1 89 ? -4.852 12.470 12.071 1.00 98.50 89 ILE A O 1
ATOM 700 N N . HIS A 1 90 ? -5.851 11.125 10.578 1.00 98.38 90 HIS A N 1
ATOM 701 C CA . HIS A 1 90 ? -4.831 10.079 10.538 1.00 98.38 90 HIS A CA 1
ATOM 702 C C . HIS A 1 90 ? -4.512 9.731 9.086 1.00 98.38 90 HIS A C 1
ATOM 704 O O . HIS A 1 90 ? -5.292 10.013 8.179 1.00 98.38 90 HIS A O 1
ATOM 710 N N . THR A 1 91 ? -3.360 9.110 8.857 1.00 98.31 91 THR A N 1
ATOM 711 C CA . THR A 1 91 ? -2.897 8.771 7.506 1.00 98.31 91 THR A CA 1
ATOM 712 C C . THR A 1 91 ? -2.924 7.262 7.318 1.00 98.31 91 THR A C 1
ATOM 714 O O . THR A 1 91 ? -2.406 6.520 8.150 1.00 98.31 91 THR A O 1
ATOM 717 N N . VAL A 1 92 ? -3.517 6.799 6.221 1.00 98.06 92 VAL A N 1
ATOM 718 C CA . VAL A 1 92 ? -3.460 5.401 5.786 1.00 98.06 92 VAL A CA 1
ATOM 719 C C . VAL A 1 92 ? -2.318 5.242 4.798 1.00 98.06 92 VAL A C 1
ATOM 721 O O . VAL A 1 92 ? -2.265 5.949 3.790 1.00 98.06 92 VAL A O 1
ATOM 724 N N . TRP A 1 93 ? -1.428 4.298 5.075 1.00 97.75 93 TRP A N 1
ATOM 725 C CA . TRP A 1 93 ? -0.298 3.952 4.224 1.00 97.75 93 TRP A CA 1
ATOM 726 C C . TRP A 1 93 ? -0.489 2.553 3.671 1.00 97.75 93 TRP A C 1
ATOM 728 O O . TRP A 1 93 ? -0.701 1.627 4.450 1.00 97.75 93 TRP A O 1
ATOM 738 N N . THR A 1 94 ? -0.344 2.393 2.358 1.00 97.62 94 THR A N 1
ATOM 739 C CA . THR A 1 94 ? -0.225 1.071 1.735 1.00 97.62 94 THR A CA 1
ATOM 740 C C . THR A 1 94 ? 1.065 0.991 0.942 1.00 97.62 94 THR A C 1
ATOM 742 O O . THR A 1 94 ? 1.328 1.845 0.092 1.00 97.62 94 THR A O 1
ATOM 745 N N . ALA A 1 95 ? 1.852 -0.051 1.188 1.00 97.38 95 ALA A N 1
ATOM 746 C CA . ALA A 1 95 ? 2.958 -0.432 0.322 1.00 97.38 95 ALA A CA 1
ATOM 747 C C . ALA A 1 95 ? 2.538 -1.592 -0.578 1.00 97.38 95 ALA A C 1
ATOM 749 O O . ALA A 1 95 ? 1.803 -2.481 -0.153 1.00 97.38 95 ALA A O 1
ATOM 750 N N . VAL A 1 96 ? 3.020 -1.585 -1.817 1.00 96.69 96 VAL A N 1
ATOM 751 C CA . VAL A 1 96 ? 2.800 -2.638 -2.807 1.00 96.69 96 VAL A CA 1
ATOM 752 C C . VAL A 1 96 ? 4.146 -3.096 -3.343 1.00 96.69 96 VAL A C 1
ATOM 754 O O . VAL A 1 96 ? 4.995 -2.282 -3.715 1.00 96.69 96 VAL A O 1
ATOM 757 N N . VAL A 1 97 ? 4.314 -4.411 -3.413 1.00 95.75 97 VAL A N 1
ATOM 758 C CA . VAL A 1 97 ? 5.510 -5.068 -3.925 1.00 95.75 97 VAL A CA 1
ATOM 759 C C . VAL A 1 97 ? 5.127 -5.985 -5.073 1.00 95.75 97 VAL A C 1
ATOM 761 O O . VAL A 1 97 ? 4.181 -6.768 -4.988 1.00 95.75 97 VAL A O 1
ATOM 764 N N . LEU A 1 98 ? 5.873 -5.858 -6.164 1.00 93.88 98 LEU A N 1
ATOM 765 C CA . LEU A 1 98 ? 5.739 -6.652 -7.374 1.00 93.88 98 LEU A CA 1
ATOM 766 C C . LEU A 1 98 ? 7.002 -7.486 -7.539 1.00 93.88 98 LEU A C 1
ATOM 768 O O . LEU A 1 98 ? 8.096 -6.927 -7.627 1.00 93.88 98 LEU A O 1
ATOM 772 N N . ILE A 1 99 ? 6.851 -8.805 -7.615 1.00 93.25 99 ILE A N 1
ATOM 773 C CA . ILE A 1 99 ? 7.942 -9.727 -7.927 1.00 93.25 99 ILE A CA 1
ATOM 774 C C . ILE A 1 99 ? 7.647 -10.417 -9.253 1.00 93.25 99 ILE A C 1
ATOM 776 O O . ILE A 1 99 ? 6.563 -10.960 -9.455 1.00 93.25 99 ILE A O 1
ATOM 780 N N . THR A 1 100 ? 8.619 -10.409 -10.160 1.00 91.56 100 THR A N 1
ATOM 781 C CA . THR A 1 100 ? 8.514 -11.093 -11.458 1.00 91.56 100 THR A CA 1
ATOM 782 C C . THR A 1 100 ? 9.774 -11.880 -11.765 1.00 91.56 100 THR A C 1
ATOM 784 O O . THR A 1 100 ? 10.838 -11.502 -11.278 1.00 91.56 100 THR A O 1
ATOM 787 N N . PRO A 1 101 ? 9.706 -12.944 -12.578 1.00 89.88 101 PRO A N 1
ATOM 788 C CA . PRO A 1 101 ? 10.905 -13.641 -13.022 1.00 89.88 101 PRO A CA 1
ATOM 789 C C . PRO A 1 101 ? 11.881 -12.724 -13.762 1.00 89.88 101 PRO A C 1
ATOM 791 O O . PRO A 1 101 ? 11.477 -11.794 -14.461 1.00 89.88 101 PRO A O 1
ATOM 794 N N . ILE A 1 102 ? 13.171 -13.047 -13.705 1.00 87.81 102 ILE A N 1
ATOM 795 C CA . ILE A 1 102 ? 14.229 -12.289 -14.389 1.00 87.81 102 ILE A CA 1
ATOM 796 C C . ILE A 1 102 ? 14.065 -12.255 -15.921 1.00 87.81 102 ILE A C 1
ATOM 798 O O . ILE A 1 102 ? 14.540 -11.343 -16.595 1.00 87.81 102 ILE A O 1
ATOM 802 N N . ASN A 1 103 ? 13.369 -13.237 -16.499 1.00 84.81 103 ASN A N 1
ATOM 803 C CA . ASN A 1 103 ? 13.050 -13.282 -17.927 1.00 84.81 103 ASN A CA 1
ATOM 804 C C . ASN A 1 103 ? 11.733 -12.561 -18.279 1.00 84.81 103 ASN A C 1
ATOM 806 O O . ASN A 1 103 ? 11.317 -12.593 -19.441 1.00 84.81 103 ASN A O 1
ATOM 810 N N . SER A 1 104 ? 11.082 -11.895 -17.316 1.00 82.06 104 SER A N 1
ATOM 811 C CA . SER A 1 104 ? 9.853 -11.139 -17.551 1.00 82.06 104 SER A CA 1
ATOM 812 C C . SER A 1 104 ? 10.064 -10.043 -18.596 1.00 82.06 104 SER A C 1
ATOM 814 O O . SER A 1 104 ? 11.005 -9.246 -18.557 1.00 82.06 104 SER A O 1
ATOM 816 N N . THR A 1 105 ? 9.144 -9.991 -19.560 1.00 72.19 105 THR A N 1
ATOM 817 C CA . THR A 1 105 ? 9.128 -8.971 -20.623 1.00 72.19 105 THR A CA 1
ATOM 818 C C . THR A 1 105 ? 8.132 -7.848 -20.352 1.00 72.19 105 THR A C 1
ATOM 820 O O . THR A 1 105 ? 8.007 -6.934 -21.166 1.00 72.19 105 THR A O 1
ATOM 823 N N . VAL A 1 106 ? 7.389 -7.930 -19.244 1.00 67.56 106 VAL A N 1
ATOM 824 C CA . VAL A 1 106 ? 6.312 -6.988 -18.907 1.00 67.56 106 VAL A CA 1
ATOM 825 C C . VAL A 1 106 ? 6.720 -6.096 -17.746 1.00 67.56 106 VAL A C 1
ATOM 827 O O . VAL A 1 106 ? 6.526 -4.887 -17.818 1.00 67.56 106 VAL A O 1
ATOM 830 N N . PHE A 1 107 ? 7.353 -6.652 -16.714 1.00 72.94 107 PHE A N 1
ATOM 831 C CA . PHE A 1 107 ? 7.840 -5.885 -15.575 1.00 72.94 107 PHE A CA 1
ATOM 832 C C . PHE A 1 107 ? 9.340 -6.117 -15.417 1.00 72.94 107 PHE A C 1
ATOM 834 O O . PHE A 1 107 ? 9.804 -7.249 -15.369 1.00 72.94 107 PHE A O 1
ATOM 841 N N . LYS A 1 108 ? 10.095 -5.021 -15.378 1.00 74.25 108 LYS A N 1
ATOM 842 C CA . LYS A 1 108 ? 11.499 -4.997 -14.980 1.00 74.25 108 LYS A CA 1
ATOM 843 C C . LYS A 1 108 ? 11.608 -4.088 -13.767 1.00 74.25 108 LYS A C 1
ATOM 845 O O . LYS A 1 108 ? 10.898 -3.080 -13.712 1.00 74.25 108 LYS A O 1
ATOM 850 N N . GLY A 1 109 ? 12.476 -4.464 -12.843 1.00 80.88 109 GLY A N 1
ATOM 851 C CA . GLY A 1 109 ? 12.765 -3.735 -11.618 1.00 80.88 109 GLY A CA 1
ATOM 852 C C . GLY A 1 109 ? 14.203 -3.984 -11.188 1.00 80.88 109 GLY A C 1
ATOM 853 O O . GLY A 1 109 ? 15.029 -4.414 -11.999 1.00 80.88 109 GLY A O 1
ATOM 854 N N . ASP A 1 110 ? 14.484 -3.742 -9.917 1.00 85.88 110 ASP A N 1
ATOM 855 C CA . ASP A 1 110 ? 15.775 -4.077 -9.331 1.00 85.88 110 ASP A CA 1
ATOM 856 C C . ASP A 1 110 ? 15.886 -5.589 -9.134 1.00 85.88 110 ASP A C 1
ATOM 858 O O . ASP A 1 110 ? 14.881 -6.302 -9.078 1.00 85.88 110 ASP A O 1
ATOM 862 N N . ARG A 1 111 ? 17.111 -6.111 -9.053 1.00 86.00 111 ARG A N 1
ATOM 863 C CA . ARG A 1 111 ? 17.306 -7.511 -8.656 1.00 86.00 111 ARG A CA 1
ATOM 864 C C . ARG A 1 111 ? 16.873 -7.680 -7.205 1.00 86.00 111 ARG A C 1
ATOM 866 O O . ARG A 1 111 ? 17.198 -6.829 -6.381 1.00 86.00 111 ARG A O 1
ATOM 873 N N . LEU A 1 112 ? 16.162 -8.769 -6.911 1.00 82.50 112 LEU A N 1
ATOM 874 C CA . LEU A 1 112 ? 15.647 -9.027 -5.567 1.00 82.50 112 LEU A CA 1
ATOM 875 C C . LEU A 1 112 ? 16.768 -9.052 -4.515 1.00 82.50 112 LEU A C 1
ATOM 877 O O . LEU A 1 112 ? 16.677 -8.366 -3.499 1.00 82.50 112 LEU A O 1
ATOM 881 N N . CYS A 1 113 ? 17.841 -9.788 -4.795 1.00 77.38 113 CYS A N 1
ATOM 882 C CA . CYS A 1 113 ? 19.128 -9.654 -4.121 1.00 77.38 113 CYS A CA 1
ATOM 883 C C . CYS A 1 113 ? 20.268 -10.008 -5.088 1.00 77.38 113 CYS A C 1
ATOM 885 O O . CYS A 1 113 ? 20.028 -10.387 -6.238 1.00 77.38 113 CYS A O 1
ATOM 887 N N . ALA A 1 114 ? 21.517 -9.818 -4.656 1.00 71.69 114 ALA A N 1
ATOM 888 C CA . ALA A 1 114 ? 22.679 -10.121 -5.490 1.00 71.69 114 ALA A CA 1
ATOM 889 C C . ALA A 1 114 ? 22.837 -11.634 -5.715 1.00 71.69 114 ALA A C 1
ATOM 891 O O . ALA A 1 114 ? 23.337 -12.052 -6.756 1.00 71.69 114 ALA A O 1
ATOM 892 N N . GLU A 1 115 ? 22.385 -12.436 -4.751 1.00 72.19 115 GLU A N 1
ATOM 893 C CA . GLU A 1 115 ? 22.537 -13.887 -4.714 1.00 72.19 115 GLU A CA 1
ATOM 894 C C . GLU A 1 115 ? 21.361 -14.635 -5.369 1.00 72.19 115 GLU A C 1
ATOM 896 O O . GLU A 1 115 ? 21.558 -15.725 -5.903 1.00 72.19 115 GLU A O 1
ATOM 901 N N . ASP A 1 116 ? 20.150 -14.065 -5.364 1.00 70.38 116 ASP A N 1
ATOM 902 C CA . ASP A 1 116 ? 18.955 -14.642 -5.994 1.00 70.38 116 ASP A CA 1
ATOM 903 C C . ASP A 1 116 ? 18.674 -13.964 -7.340 1.00 70.38 116 ASP A C 1
ATOM 905 O O . ASP A 1 116 ? 17.963 -12.961 -7.451 1.00 70.38 116 ASP A O 1
ATOM 909 N N . GLU A 1 117 ? 19.247 -14.539 -8.399 1.00 79.12 117 GLU A N 1
ATOM 910 C CA . GLU A 1 117 ? 19.094 -14.050 -9.772 1.00 79.12 117 GLU A CA 1
ATOM 911 C C . GLU A 1 117 ? 17.757 -14.437 -10.425 1.00 79.12 117 GLU A C 1
ATOM 913 O O . GLU A 1 117 ? 17.552 -14.170 -11.611 1.00 79.12 117 GLU A O 1
ATOM 918 N N . ARG A 1 118 ? 16.840 -15.086 -9.695 1.00 84.56 118 ARG A N 1
ATOM 919 C CA . ARG A 1 118 ? 15.589 -15.595 -10.278 1.00 84.56 118 ARG A CA 1
ATOM 920 C C . ARG A 1 118 ? 14.560 -14.496 -10.509 1.00 84.56 118 ARG A C 1
ATOM 922 O O . ARG A 1 118 ? 13.718 -14.645 -11.397 1.00 84.56 118 ARG A O 1
ATOM 929 N N . PHE A 1 119 ? 14.624 -13.404 -9.745 1.00 91.44 119 PHE A N 1
ATOM 930 C CA . PHE A 1 119 ? 13.530 -12.443 -9.645 1.00 91.44 119 PHE A CA 1
ATOM 931 C C . PHE A 1 119 ? 13.959 -10.972 -9.729 1.00 91.44 119 PHE A C 1
ATOM 933 O O . PHE A 1 119 ? 14.978 -10.548 -9.180 1.00 91.44 119 PHE A O 1
ATOM 940 N N . TYR A 1 120 ? 13.108 -10.176 -10.374 1.00 91.75 120 TYR A N 1
ATOM 941 C CA . TYR A 1 120 ? 13.049 -8.729 -10.220 1.00 91.75 120 TYR A CA 1
ATOM 942 C C . TYR A 1 120 ? 12.040 -8.341 -9.141 1.00 91.75 120 TYR A C 1
ATOM 944 O O . TYR A 1 120 ? 10.984 -8.967 -9.034 1.00 91.75 120 TYR A O 1
ATOM 952 N N . ILE A 1 121 ? 12.331 -7.256 -8.424 1.00 92.25 121 ILE A N 1
ATOM 953 C CA . ILE A 1 121 ? 11.446 -6.617 -7.453 1.00 92.25 121 ILE A CA 1
ATOM 954 C C . ILE A 1 121 ? 11.169 -5.160 -7.842 1.00 92.25 121 ILE A C 1
ATOM 956 O O . ILE A 1 121 ? 12.022 -4.440 -8.362 1.00 92.25 121 ILE A O 1
ATOM 960 N N . THR A 1 122 ? 9.940 -4.709 -7.624 1.00 91.88 122 THR A N 1
ATOM 961 C CA . THR A 1 122 ? 9.550 -3.298 -7.708 1.00 91.88 122 THR A CA 1
ATOM 962 C C . THR A 1 122 ? 8.658 -2.979 -6.527 1.00 91.88 122 THR A C 1
ATOM 964 O O . THR A 1 122 ? 7.732 -3.728 -6.230 1.00 91.88 122 THR A O 1
ATOM 967 N N . GLU A 1 123 ? 8.926 -1.861 -5.867 1.00 93.25 123 GLU A N 1
ATOM 968 C CA . GLU A 1 123 ? 8.215 -1.443 -4.665 1.00 93.25 123 GLU A CA 1
ATOM 969 C C . GLU A 1 123 ? 7.691 -0.023 -4.861 1.00 93.25 123 GLU A C 1
ATOM 971 O O . GLU A 1 123 ? 8.387 0.844 -5.395 1.00 93.25 123 GLU A O 1
ATOM 976 N N . PHE A 1 124 ? 6.471 0.235 -4.409 1.00 94.00 124 PHE A N 1
ATOM 977 C CA . PHE A 1 124 ? 5.935 1.586 -4.319 1.00 94.00 124 PHE A CA 1
ATOM 978 C C . PHE A 1 124 ? 4.964 1.693 -3.147 1.00 94.00 124 PHE A C 1
ATOM 980 O O . PHE A 1 124 ? 4.504 0.690 -2.606 1.00 94.00 124 PHE A O 1
ATOM 987 N N . GLN A 1 125 ? 4.652 2.921 -2.749 1.00 96.25 125 GLN A N 1
ATOM 988 C CA . GLN A 1 125 ? 3.706 3.189 -1.674 1.00 96.25 125 GLN A CA 1
ATOM 989 C C . GLN A 1 125 ? 2.745 4.314 -2.050 1.00 96.25 125 GLN A C 1
ATOM 991 O O . GLN A 1 125 ? 3.022 5.088 -2.971 1.00 96.25 125 GLN A O 1
ATOM 996 N N . GLU A 1 126 ? 1.647 4.405 -1.310 1.00 97.69 126 GLU A N 1
ATOM 997 C CA . GLU A 1 126 ? 0.686 5.501 -1.378 1.00 97.69 126 GLU A CA 1
ATOM 998 C C . GLU A 1 126 ? 0.229 5.895 0.029 1.00 97.69 126 GLU A C 1
ATOM 1000 O O . GLU A 1 126 ? 0.199 5.058 0.940 1.00 97.69 126 GLU A O 1
ATOM 1005 N N . SER A 1 127 ? -0.125 7.169 0.201 1.00 97.69 127 SER A N 1
ATOM 1006 C CA . SER A 1 127 ? -0.702 7.677 1.444 1.00 97.69 127 SER A CA 1
ATOM 1007 C C . SER A 1 127 ? -2.017 8.401 1.217 1.00 97.69 127 SER A C 1
ATOM 1009 O O . SER A 1 127 ? -2.313 8.934 0.147 1.00 97.69 127 SER A O 1
ATOM 1011 N N . THR A 1 128 ? -2.878 8.381 2.227 1.00 98.56 128 THR A N 1
ATOM 1012 C CA . THR A 1 128 ? -4.154 9.094 2.186 1.00 98.56 128 THR A CA 1
ATOM 1013 C C . THR A 1 128 ? -4.525 9.554 3.576 1.00 98.56 128 THR A C 1
ATOM 1015 O O . THR A 1 128 ? -4.624 8.739 4.492 1.00 98.56 128 THR A O 1
ATOM 1018 N N . ASP A 1 129 ? -4.740 10.856 3.723 1.00 98.69 129 ASP A N 1
ATOM 1019 C CA . ASP A 1 129 ? -5.242 11.421 4.968 1.00 98.69 129 ASP A CA 1
ATOM 1020 C C . ASP A 1 129 ? -6.747 11.178 5.060 1.00 98.69 129 ASP A C 1
ATOM 1022 O O . ASP A 1 129 ? -7.481 11.367 4.086 1.00 98.69 129 ASP A O 1
ATOM 1026 N N . VAL A 1 130 ? -7.206 10.762 6.235 1.00 98.69 130 VAL A N 1
ATOM 1027 C CA . VAL A 1 130 ? -8.603 10.456 6.537 1.00 98.69 130 VAL A CA 1
ATOM 1028 C C . VAL A 1 130 ? -9.015 11.290 7.742 1.00 98.69 130 VAL A C 1
ATOM 1030 O O . VAL A 1 130 ? -8.400 11.198 8.801 1.00 98.69 130 VAL A O 1
ATOM 1033 N N . MET A 1 131 ? -10.055 12.105 7.575 1.00 98.50 131 MET A N 1
ATOM 1034 C CA . MET A 1 131 ? -10.667 12.877 8.655 1.00 98.50 131 MET A CA 1
ATOM 1035 C C . MET A 1 131 ? -11.812 12.069 9.258 1.00 98.50 131 MET A C 1
ATOM 1037 O O . MET A 1 131 ? -12.799 11.781 8.575 1.00 98.50 131 MET A O 1
ATOM 1041 N N . MET A 1 132 ? -11.697 11.711 10.535 1.00 98.44 132 MET A N 1
ATOM 1042 C CA . MET A 1 132 ? -12.781 11.059 11.269 1.00 98.44 132 MET A CA 1
ATOM 1043 C C . MET A 1 132 ? -13.698 12.122 11.879 1.00 98.44 132 MET A C 1
ATOM 1045 O O . MET A 1 132 ? -13.234 13.066 12.522 1.00 98.44 132 MET A O 1
ATOM 1049 N N . THR A 1 133 ? -15.010 11.927 11.774 1.00 97.62 133 THR A N 1
ATOM 1050 C CA . THR A 1 133 ? -15.974 12.723 12.544 1.00 97.62 133 THR A CA 1
ATOM 1051 C C . THR A 1 133 ? -15.715 12.560 14.045 1.00 97.62 133 THR A C 1
ATOM 1053 O O . THR A 1 133 ? -15.199 11.539 14.506 1.00 97.62 133 THR A O 1
ATOM 1056 N N . LYS A 1 134 ? -16.086 13.562 14.847 1.00 98.38 134 LYS A N 1
ATOM 1057 C CA . LYS A 1 134 ? -16.078 13.433 16.307 1.00 98.38 134 LYS A CA 1
ATOM 1058 C C . LYS A 1 134 ? -17.119 12.399 16.753 1.00 98.38 134 LYS A C 1
ATOM 1060 O O . LYS A 1 134 ? -18.319 12.652 16.714 1.00 98.38 134 LYS A O 1
ATOM 1065 N N . LEU A 1 135 ? -16.645 11.239 17.193 1.00 97.94 135 LEU A N 1
ATOM 1066 C CA . LEU A 1 135 ? -17.454 10.098 17.612 1.00 97.94 135 LEU A CA 1
ATOM 1067 C C . LEU A 1 135 ? -17.774 10.166 19.109 1.00 97.94 135 LEU A C 1
ATOM 1069 O O . LEU A 1 135 ? -16.890 10.430 19.931 1.00 97.94 135 LEU A O 1
ATOM 1073 N N . THR A 1 136 ? -19.023 9.867 19.473 1.00 98.25 136 THR A N 1
ATOM 1074 C CA . THR A 1 136 ? -19.404 9.627 20.872 1.00 98.25 136 THR A CA 1
ATOM 1075 C C . THR A 1 136 ? -19.072 8.184 21.282 1.00 98.25 136 THR A C 1
ATOM 1077 O O . THR A 1 136 ? -18.942 7.311 20.414 1.00 98.25 136 THR A O 1
ATOM 1080 N N . PRO A 1 137 ? -18.953 7.883 22.589 1.00 98.06 137 PRO A N 1
ATOM 1081 C CA . PRO A 1 137 ? -18.733 6.515 23.063 1.00 98.06 137 PRO A CA 1
ATOM 1082 C C . PRO A 1 137 ? -19.778 5.506 22.557 1.00 98.06 137 PRO A C 1
ATOM 1084 O O . PRO A 1 137 ? -19.437 4.360 22.266 1.00 98.06 137 PRO A O 1
ATOM 1087 N N . GLU A 1 138 ? -21.033 5.931 22.412 1.00 98.19 138 GLU A N 1
ATOM 1088 C CA . GLU A 1 138 ? -22.146 5.103 21.939 1.00 98.19 138 GLU A CA 1
ATOM 1089 C C . GLU A 1 138 ? -21.988 4.744 20.460 1.00 98.19 138 GLU A C 1
ATOM 1091 O O . GLU A 1 138 ? -22.212 3.591 20.087 1.00 98.19 138 GLU A O 1
ATOM 1096 N N . ILE A 1 139 ? -21.552 5.699 19.629 1.00 98.19 139 ILE A N 1
ATOM 1097 C CA . ILE A 1 139 ? -21.266 5.465 18.207 1.00 98.19 139 ILE A CA 1
ATOM 1098 C C . ILE A 1 139 ? -20.109 4.475 18.064 1.00 98.19 139 ILE A C 1
ATOM 1100 O O . ILE A 1 139 ? -20.230 3.501 17.323 1.00 98.19 139 ILE A O 1
ATOM 1104 N N . ILE A 1 140 ? -19.018 4.679 18.813 1.00 98.44 140 ILE A N 1
ATOM 1105 C CA . ILE A 1 140 ? -17.850 3.786 18.786 1.00 98.44 140 ILE A CA 1
ATOM 1106 C C . ILE A 1 140 ? -18.262 2.360 19.148 1.00 98.44 140 ILE A C 1
ATOM 1108 O O . ILE A 1 140 ? -17.951 1.424 18.415 1.00 98.44 140 ILE A O 1
ATOM 1112 N N . LYS A 1 141 ? -18.998 2.191 20.252 1.00 97.94 141 LYS A N 1
ATOM 1113 C CA . LYS A 1 141 ? -19.468 0.875 20.691 1.00 97.94 141 LYS A CA 1
ATOM 1114 C C . LYS A 1 141 ? -20.366 0.222 19.639 1.00 97.94 141 LYS A C 1
ATOM 1116 O O . LYS A 1 141 ? -20.139 -0.930 19.285 1.00 97.94 141 LYS A O 1
ATOM 1121 N N . SER A 1 142 ? -21.336 0.970 19.112 1.00 97.81 142 SER A N 1
ATOM 1122 C CA . SER A 1 142 ? -22.275 0.466 18.104 1.00 97.81 142 SER A CA 1
ATOM 1123 C C . SER A 1 142 ? -21.551 0.005 16.842 1.00 97.81 142 SER A C 1
ATOM 1125 O O . SER A 1 142 ? -21.864 -1.056 16.312 1.00 97.81 142 SER A O 1
ATOM 1127 N N . TYR A 1 143 ? -20.545 0.760 16.392 1.00 98.12 143 TYR A N 1
ATOM 1128 C CA . TYR A 1 143 ? -19.732 0.370 15.247 1.00 98.12 143 TYR A CA 1
ATOM 1129 C C . TYR A 1 143 ? -18.882 -0.872 15.535 1.00 98.12 143 TYR A C 1
ATOM 1131 O O . TYR A 1 143 ? -18.874 -1.804 14.738 1.00 98.12 143 TYR A O 1
ATOM 1139 N N . VAL A 1 144 ? -18.214 -0.949 16.688 1.00 97.75 144 VAL A N 1
ATOM 1140 C CA . VAL A 1 144 ? -17.430 -2.138 17.071 1.00 97.75 144 VAL A CA 1
ATOM 1141 C C . VAL A 1 144 ? -18.308 -3.394 17.166 1.00 97.75 144 VAL A C 1
ATOM 1143 O O . VAL A 1 144 ? -17.862 -4.493 16.826 1.00 97.75 144 VAL A O 1
ATOM 1146 N N . ASP A 1 145 ? -19.571 -3.246 17.567 1.00 97.44 145 ASP A N 1
ATOM 1147 C CA . ASP A 1 145 ? -20.531 -4.346 17.640 1.00 97.44 145 ASP A CA 1
ATOM 1148 C C . ASP A 1 145 ? -21.007 -4.865 16.275 1.00 97.44 145 ASP A C 1
ATOM 1150 O O . ASP A 1 145 ? -21.472 -6.002 16.210 1.00 97.44 145 ASP A O 1
ATOM 1154 N N . THR A 1 146 ? -20.781 -4.126 15.181 1.00 96.25 146 THR A N 1
ATOM 1155 C CA . THR A 1 146 ? -20.999 -4.630 13.808 1.00 96.25 146 THR A CA 1
ATOM 1156 C C . THR A 1 146 ? -20.045 -5.767 13.433 1.00 96.25 146 THR A C 1
ATOM 1158 O O . THR A 1 146 ? -20.347 -6.561 12.546 1.00 96.25 146 THR A O 1
ATOM 1161 N N . GLY A 1 147 ? -18.884 -5.852 14.096 1.00 94.62 147 GLY A N 1
ATOM 1162 C CA . GLY A 1 147 ? -17.831 -6.815 13.774 1.00 94.62 147 GLY A CA 1
ATOM 1163 C C . GLY A 1 147 ? -16.907 -6.403 12.623 1.00 94.62 147 GLY A C 1
ATOM 1164 O O . GLY A 1 147 ? -15.980 -7.145 12.317 1.00 94.62 147 GLY A O 1
ATOM 1165 N N . GLU A 1 148 ? -17.081 -5.220 12.024 1.00 95.00 148 GLU A N 1
ATOM 1166 C CA . GLU A 1 148 ? -16.265 -4.756 10.889 1.00 95.00 148 GLU A CA 1
ATOM 1167 C C . GLU A 1 148 ? -14.802 -4.402 11.239 1.00 95.00 148 GLU A C 1
ATOM 1169 O O . GLU A 1 148 ? -14.061 -3.956 10.364 1.00 95.00 148 GLU A O 1
ATOM 1174 N N . THR A 1 149 ? -14.363 -4.550 12.490 1.00 96.00 149 THR A N 1
ATOM 1175 C CA . THR A 1 149 ? -13.127 -3.922 12.989 1.00 96.00 149 THR A CA 1
ATOM 1176 C C . THR A 1 149 ? -11.891 -4.823 12.975 1.00 96.00 149 THR A C 1
ATOM 1178 O O . THR A 1 149 ? -10.800 -4.355 12.660 1.00 96.00 149 THR A O 1
ATOM 1181 N N . LEU A 1 150 ? -12.027 -6.106 13.321 1.00 93.88 150 LEU A N 1
ATOM 1182 C CA . LEU A 1 150 ? -10.891 -6.962 13.706 1.00 93.88 150 LEU A CA 1
ATOM 1183 C C . LEU A 1 150 ? -9.945 -7.327 12.555 1.00 93.88 150 LEU A C 1
ATOM 1185 O O . LEU A 1 150 ? -8.785 -7.653 12.786 1.00 93.88 150 LEU A O 1
ATOM 1189 N N . ASP A 1 151 ? -10.414 -7.268 11.315 1.00 91.94 151 ASP A N 1
ATOM 1190 C CA . ASP A 1 151 ? -9.636 -7.596 10.121 1.00 91.94 151 ASP A CA 1
ATOM 1191 C C . ASP A 1 151 ? -9.001 -6.367 9.446 1.00 91.94 151 ASP A C 1
ATOM 1193 O O . ASP A 1 151 ? -8.331 -6.519 8.423 1.00 91.94 151 ASP A O 1
ATOM 1197 N N . LYS A 1 152 ? -9.162 -5.160 10.014 1.00 93.50 152 LYS A N 1
ATOM 1198 C CA . LYS A 1 152 ? -8.783 -3.888 9.373 1.00 93.50 152 LYS A CA 1
ATOM 1199 C C . LYS A 1 152 ? -7.770 -3.096 10.187 1.00 93.50 152 LYS A C 1
ATOM 1201 O O . LYS A 1 152 ? -7.901 -2.958 11.403 1.00 93.50 152 LYS A O 1
ATOM 1206 N N . ALA A 1 153 ? -6.779 -2.529 9.502 1.00 93.94 153 ALA A N 1
ATOM 1207 C CA . ALA A 1 153 ? -5.824 -1.618 10.121 1.00 93.94 153 ALA A CA 1
ATOM 1208 C C . ALA A 1 153 ? -6.548 -0.392 10.706 1.00 93.94 153 ALA A C 1
ATOM 1210 O O . ALA A 1 153 ? -7.422 0.186 10.062 1.00 93.94 153 ALA A O 1
ATOM 1211 N N . GLY A 1 154 ? -6.234 -0.027 11.950 1.00 95.12 154 GLY A N 1
ATOM 1212 C CA . GLY A 1 154 ? -6.936 1.037 12.676 1.00 95.12 154 GLY A CA 1
ATOM 1213 C C . GLY A 1 154 ? -8.372 0.684 13.097 1.00 95.12 154 GLY A C 1
ATOM 1214 O O . GLY A 1 154 ? -9.065 1.516 13.675 1.00 95.12 154 GLY A O 1
ATOM 1215 N N . GLY A 1 155 ? -8.848 -0.535 12.835 1.00 96.25 155 GLY A N 1
ATOM 1216 C CA . GLY A 1 155 ? -10.144 -0.998 13.320 1.00 96.25 155 GLY A CA 1
ATOM 1217 C C . GLY A 1 155 ? -11.361 -0.379 12.631 1.00 96.25 155 GLY A C 1
ATOM 1218 O O . GLY A 1 155 ? -12.445 -0.424 13.206 1.00 96.25 155 GLY A O 1
ATOM 1219 N N . TYR A 1 156 ? -11.226 0.185 11.425 1.00 96.88 156 TYR A N 1
ATOM 1220 C CA . TYR A 1 156 ? -12.366 0.669 10.640 1.00 96.88 156 TYR A CA 1
ATOM 1221 C C . TYR A 1 156 ? -12.232 0.368 9.142 1.00 96.88 156 TYR A C 1
ATOM 1223 O O . TYR A 1 156 ? -11.137 0.122 8.646 1.00 96.88 156 TYR A O 1
ATOM 1231 N N . GLY A 1 157 ? -13.354 0.372 8.413 1.00 94.56 157 GLY A N 1
ATOM 1232 C CA . GLY A 1 157 ? -13.382 0.157 6.966 1.00 94.56 157 GLY A CA 1
ATOM 1233 C C . GLY A 1 157 ? -14.225 1.191 6.235 1.00 94.56 157 GLY A C 1
ATOM 1234 O O . GLY A 1 157 ? -15.413 1.327 6.502 1.00 94.56 157 GLY A O 1
ATOM 1235 N N . ILE A 1 158 ? -13.635 1.877 5.255 1.00 95.00 158 ILE A N 1
ATOM 1236 C CA . ILE A 1 158 ? -14.316 2.925 4.474 1.00 95.00 158 ILE A CA 1
ATOM 1237 C C . ILE A 1 158 ? -15.440 2.395 3.556 1.00 95.00 158 ILE A C 1
ATOM 1239 O O . ILE A 1 158 ? -16.265 3.167 3.079 1.00 95.00 158 ILE A O 1
ATOM 1243 N N . GLN A 1 159 ? -15.474 1.088 3.270 1.00 90.31 159 GLN A N 1
ATOM 1244 C CA . GLN A 1 159 ? -16.380 0.489 2.275 1.00 90.31 159 GLN A CA 1
ATOM 1245 C C . GLN A 1 159 ? -17.794 0.192 2.789 1.00 90.31 159 GLN A C 1
ATOM 1247 O O . GLN A 1 159 ? -18.704 0.025 1.981 1.00 90.31 159 GLN A O 1
ATOM 1252 N N . ALA A 1 160 ? -17.959 0.051 4.103 1.00 86.44 160 ALA A N 1
ATOM 1253 C CA . ALA A 1 160 ? -19.188 -0.429 4.728 1.00 86.44 160 ALA A CA 1
ATOM 1254 C C . ALA A 1 160 ? -19.653 0.563 5.805 1.00 86.44 160 ALA A C 1
ATOM 1256 O O . ALA A 1 160 ? -19.574 1.772 5.572 1.00 86.44 160 ALA A O 1
ATOM 1257 N N . ILE A 1 161 ? -20.153 0.106 6.960 1.00 93.31 161 ILE A N 1
ATOM 1258 C CA . ILE A 1 161 ? -20.699 1.010 7.985 1.00 93.31 161 ILE A CA 1
ATOM 1259 C C . ILE A 1 161 ? -19.614 1.976 8.476 1.00 93.31 161 ILE A C 1
ATOM 1261 O O . ILE A 1 161 ? -19.907 3.136 8.747 1.00 93.31 161 ILE A O 1
ATOM 1265 N N . GLY A 1 162 ? -18.345 1.557 8.489 1.00 94.38 162 GLY A N 1
ATOM 1266 C CA . GLY A 1 162 ? -17.227 2.421 8.875 1.00 94.38 162 GLY A CA 1
ATOM 1267 C C . GLY A 1 162 ? -17.072 3.676 8.007 1.00 94.38 162 GLY A C 1
ATOM 1268 O O . GLY A 1 162 ? -16.533 4.677 8.476 1.00 94.38 162 GLY A O 1
ATOM 1269 N N . GLY A 1 163 ? -17.612 3.676 6.782 1.00 95.38 163 GLY A N 1
ATOM 1270 C CA . GLY A 1 163 ? -17.690 4.863 5.931 1.00 95.38 163 GLY A CA 1
ATOM 1271 C C . GLY A 1 163 ? -18.495 6.005 6.560 1.00 95.38 163 GLY A C 1
ATOM 1272 O O . GLY A 1 163 ? -18.175 7.165 6.326 1.00 95.38 163 GLY A O 1
ATOM 1273 N N . SER A 1 164 ? -19.474 5.708 7.426 1.00 96.00 164 SER A N 1
ATOM 1274 C CA . SER A 1 164 ? -20.252 6.735 8.131 1.00 96.00 164 SER A CA 1
ATOM 1275 C C . SER A 1 164 ? -19.475 7.439 9.249 1.00 96.00 164 SER A C 1
ATOM 1277 O O . SER A 1 164 ? -19.987 8.392 9.830 1.00 96.00 164 SER A O 1
ATOM 1279 N N . LEU A 1 165 ? -18.277 6.956 9.599 1.00 97.81 165 LEU A N 1
ATOM 1280 C CA . LEU A 1 165 ? -17.405 7.578 10.602 1.00 97.81 165 LEU A CA 1
ATOM 1281 C C . LEU A 1 165 ? -16.473 8.635 9.989 1.00 97.81 165 LEU A C 1
ATOM 1283 O O . LEU A 1 165 ? -15.859 9.412 10.721 1.00 97.81 165 LEU A O 1
ATOM 1287 N N . ILE A 1 166 ? -16.349 8.658 8.660 1.00 98.12 166 ILE A N 1
ATOM 1288 C CA . ILE A 1 166 ? -15.357 9.441 7.922 1.00 98.12 166 ILE A CA 1
ATOM 1289 C C . ILE A 1 166 ? -16.027 10.690 7.352 1.00 98.12 166 ILE A C 1
ATOM 1291 O O . ILE A 1 166 ? -17.000 10.601 6.609 1.00 98.12 166 ILE A O 1
ATOM 1295 N N . GLU A 1 167 ? -15.488 11.861 7.682 1.00 98.06 167 GLU A N 1
ATOM 1296 C CA . GLU A 1 167 ? -15.952 13.146 7.147 1.00 98.06 167 GLU A CA 1
ATOM 1297 C C . GLU A 1 167 ? -15.425 13.383 5.726 1.00 98.06 167 GLU A C 1
ATOM 1299 O O . GLU A 1 167 ? -16.131 13.893 4.857 1.00 98.06 167 GLU A O 1
ATOM 1304 N N . GLY A 1 168 ? -14.180 12.985 5.472 1.00 98.19 168 GLY A N 1
ATOM 1305 C CA . GLY A 1 168 ? -13.555 13.138 4.168 1.00 98.19 168 GLY A CA 1
ATOM 1306 C C . GLY A 1 168 ? -12.171 12.513 4.106 1.00 98.19 168 GLY A C 1
ATOM 1307 O O . GLY A 1 168 ? -11.579 12.150 5.123 1.00 98.19 168 GLY A O 1
ATOM 1308 N N . ILE A 1 169 ? -11.654 12.401 2.885 1.00 98.56 169 ILE A N 1
ATOM 1309 C CA . ILE A 1 169 ? -10.306 11.906 2.613 1.00 98.56 169 ILE A CA 1
ATOM 1310 C C . ILE A 1 169 ? -9.554 12.875 1.703 1.00 98.56 169 ILE A C 1
ATOM 1312 O O . ILE A 1 169 ? -10.152 13.557 0.869 1.00 98.56 169 ILE A O 1
ATOM 1316 N N . LYS A 1 170 ? -8.229 12.895 1.827 1.00 98.69 170 LYS A N 1
ATOM 1317 C CA . LYS A 1 170 ? -7.322 13.601 0.922 1.00 98.69 170 LYS A CA 1
ATOM 1318 C C . LYS A 1 170 ? -6.256 12.625 0.434 1.00 98.69 170 LYS A C 1
ATOM 1320 O O . LYS A 1 170 ? -5.265 12.375 1.116 1.00 98.69 170 LYS A O 1
ATOM 1325 N N . GLY A 1 171 ? -6.492 12.063 -0.747 1.00 97.94 171 GLY A N 1
ATOM 1326 C CA . GLY A 1 171 ? -5.642 11.045 -1.362 1.00 97.94 171 GLY A CA 1
ATOM 1327 C C . GLY A 1 171 ? -6.464 10.032 -2.156 1.00 97.94 171 GLY A C 1
ATOM 1328 O O . GLY A 1 171 ? -7.548 10.352 -2.646 1.00 97.94 171 GLY A O 1
ATOM 1329 N N . ASP A 1 172 ? -5.939 8.818 -2.288 1.00 97.38 172 ASP A N 1
ATOM 1330 C CA . ASP A 1 172 ? -6.552 7.728 -3.043 1.00 97.38 172 ASP A CA 1
ATOM 1331 C C . ASP A 1 172 ? -7.532 6.921 -2.171 1.00 97.38 172 ASP A C 1
ATOM 1333 O O . ASP A 1 172 ? -7.163 6.286 -1.185 1.00 97.38 172 ASP A O 1
ATOM 1337 N N . TYR A 1 173 ? -8.802 6.882 -2.572 1.00 96.94 173 TYR A N 1
ATOM 1338 C CA . TYR A 1 173 ? -9.816 6.040 -1.935 1.00 96.94 173 TYR A CA 1
ATOM 1339 C C . TYR A 1 173 ? -9.436 4.548 -1.945 1.00 96.94 173 TYR A C 1
ATOM 1341 O O . TYR A 1 173 ? -9.641 3.844 -0.955 1.00 96.94 173 TYR A O 1
ATOM 1349 N N . PHE A 1 174 ? -8.848 4.053 -3.040 1.00 95.75 174 PHE A N 1
ATOM 1350 C CA . PHE A 1 174 ? -8.462 2.647 -3.158 1.00 95.75 174 PHE A CA 1
ATOM 1351 C C . PHE A 1 174 ? -7.296 2.296 -2.228 1.00 95.75 174 PHE A C 1
ATOM 1353 O O . PHE A 1 174 ? -7.261 1.190 -1.685 1.00 95.75 174 PHE A O 1
ATOM 1360 N N . ASN A 1 175 ? -6.404 3.253 -1.956 1.00 96.88 175 ASN A N 1
ATOM 1361 C CA . ASN A 1 175 ? -5.378 3.112 -0.925 1.00 96.88 175 ASN A CA 1
ATOM 1362 C C . ASN A 1 175 ? -6.001 2.874 0.460 1.00 96.88 175 ASN A C 1
ATOM 1364 O O . ASN A 1 175 ? -5.584 1.954 1.156 1.00 96.88 175 ASN A O 1
ATOM 1368 N N . VAL A 1 176 ? -7.047 3.623 0.835 1.00 97.06 176 VAL A N 1
ATOM 1369 C CA . VAL A 1 176 ? -7.754 3.413 2.118 1.00 97.06 176 VAL A CA 1
ATOM 1370 C C . VAL A 1 176 ? -8.434 2.041 2.176 1.00 97.06 176 VAL A C 1
ATOM 1372 O O . VAL A 1 176 ? -8.505 1.426 3.237 1.00 97.06 176 VAL A O 1
ATOM 1375 N N . MET A 1 177 ? -8.895 1.521 1.036 1.00 94.38 177 MET A N 1
ATOM 1376 C CA . MET A 1 177 ? -9.408 0.148 0.938 1.00 94.38 177 MET A CA 1
ATOM 1377 C C . MET A 1 177 ? -8.314 -0.937 1.004 1.00 94.38 177 MET A C 1
ATOM 1379 O O . MET A 1 177 ? -8.651 -2.119 1.034 1.00 94.38 177 MET A O 1
ATOM 1383 N N . GLY A 1 178 ? -7.032 -0.562 0.992 1.00 93.38 178 GLY A N 1
ATOM 1384 C CA . GLY A 1 178 ? -5.892 -1.467 1.154 1.00 93.38 178 GLY A CA 1
ATOM 1385 C C . GLY A 1 178 ? -5.113 -1.799 -0.120 1.00 93.38 178 GLY A C 1
ATOM 1386 O O . GLY A 1 178 ? -4.268 -2.692 -0.098 1.00 93.38 178 GLY A O 1
ATOM 1387 N N . PHE A 1 179 ? -5.379 -1.131 -1.250 1.00 95.38 179 PHE A N 1
ATOM 1388 C CA . PHE A 1 179 ? -4.544 -1.271 -2.448 1.00 95.38 179 PHE A CA 1
ATOM 1389 C C . PHE A 1 179 ? -4.650 -0.039 -3.369 1.00 95.38 179 PHE A C 1
ATOM 1391 O O . PHE A 1 179 ? -5.720 0.210 -3.925 1.00 95.38 179 PHE A O 1
ATOM 1398 N N . PRO A 1 180 ? -3.567 0.729 -3.591 1.00 95.69 180 PRO A N 1
ATOM 1399 C CA . PRO A 1 180 ? -3.580 1.963 -4.384 1.00 95.69 180 PRO A CA 1
ATOM 1400 C C . PRO A 1 180 ? -3.697 1.691 -5.891 1.00 95.69 180 PRO A C 1
ATOM 1402 O O . PRO A 1 180 ? -2.722 1.732 -6.650 1.00 95.69 180 PRO A O 1
ATOM 1405 N N . LEU A 1 181 ? -4.917 1.376 -6.334 1.00 92.56 181 LEU A N 1
ATOM 1406 C CA . LEU A 1 181 ? -5.214 0.915 -7.690 1.00 92.56 181 LEU A CA 1
ATOM 1407 C C . LEU A 1 181 ? -4.785 1.924 -8.759 1.00 92.56 181 LEU A C 1
ATOM 1409 O O . LEU A 1 181 ? -4.254 1.525 -9.795 1.00 92.56 181 LEU A O 1
ATOM 1413 N N . HIS A 1 182 ? -5.002 3.219 -8.516 1.00 90.88 182 HIS A N 1
ATOM 1414 C CA . HIS A 1 182 ? -4.636 4.262 -9.471 1.00 90.88 182 HIS A CA 1
ATOM 1415 C C . HIS A 1 182 ? -3.128 4.250 -9.744 1.00 90.88 182 HIS A C 1
ATOM 1417 O O . HIS A 1 182 ? -2.706 4.134 -10.897 1.00 90.88 182 HIS A O 1
ATOM 1423 N N . LYS A 1 183 ? -2.323 4.292 -8.675 1.00 92.25 183 LYS A N 1
ATOM 1424 C CA . LYS A 1 183 ? -0.862 4.279 -8.763 1.00 92.25 183 LYS A CA 1
ATOM 1425 C C . LYS A 1 183 ? -0.342 2.980 -9.371 1.00 92.25 183 LYS A C 1
ATOM 1427 O O . LYS A 1 183 ? 0.482 3.021 -10.282 1.00 92.25 183 LYS A O 1
ATOM 1432 N N . PHE A 1 184 ? -0.891 1.837 -8.949 1.00 90.50 184 PHE A N 1
ATOM 1433 C CA . PHE A 1 184 ? -0.564 0.539 -9.534 1.00 90.50 184 PHE A CA 1
ATOM 1434 C C . PHE A 1 184 ? -0.765 0.540 -11.055 1.00 90.50 184 PHE A C 1
ATOM 1436 O O . PHE A 1 184 ? 0.162 0.215 -11.797 1.00 90.50 184 PHE A O 1
ATOM 1443 N N . CYS A 1 185 ? -1.943 0.944 -11.536 1.00 87.38 185 CYS A N 1
ATOM 1444 C CA . CYS A 1 185 ? -2.258 0.946 -12.962 1.00 87.38 185 CYS A CA 1
ATOM 1445 C C . CYS A 1 185 ? -1.408 1.948 -13.754 1.00 87.38 185 CYS A C 1
ATOM 1447 O O . CYS A 1 185 ? -0.942 1.614 -14.845 1.00 87.38 185 CYS A O 1
ATOM 1449 N N . LEU A 1 186 ? -1.203 3.159 -13.231 1.00 84.69 186 LEU A N 1
ATOM 1450 C CA . LEU A 1 186 ? -0.452 4.210 -13.918 1.00 84.69 186 LEU A CA 1
ATOM 1451 C C . LEU A 1 186 ? 1.023 3.836 -14.104 1.00 84.69 186 LEU A C 1
ATOM 1453 O O . LEU A 1 186 ? 1.544 3.966 -15.215 1.00 84.69 186 LEU A O 1
ATOM 1457 N N . ASP A 1 187 ? 1.657 3.327 -13.046 1.00 82.69 187 ASP A N 1
ATOM 1458 C CA . ASP A 1 187 ? 3.095 3.034 -13.016 1.00 82.69 187 ASP A CA 1
ATOM 1459 C C . ASP A 1 187 ? 3.431 1.697 -13.706 1.00 82.69 187 ASP A C 1
ATOM 1461 O O . ASP A 1 187 ? 4.546 1.496 -14.196 1.00 82.69 187 ASP A O 1
ATOM 1465 N N . ASN A 1 188 ? 2.474 0.760 -13.756 1.00 77.69 188 ASN A N 1
ATOM 1466 C CA . ASN A 1 188 ? 2.755 -0.624 -14.148 1.00 77.69 188 ASN A CA 1
ATOM 1467 C C . ASN A 1 188 ? 1.960 -1.111 -15.360 1.00 77.69 188 ASN A C 1
ATOM 1469 O O . ASN A 1 188 ? 2.505 -1.867 -16.161 1.00 77.69 188 ASN A O 1
ATOM 1473 N N . LEU A 1 189 ? 0.708 -0.689 -15.543 1.00 75.00 189 LEU A N 1
ATOM 1474 C CA . LEU A 1 189 ? -0.117 -1.159 -16.661 1.00 75.00 189 LEU A CA 1
ATOM 1475 C C . LEU A 1 189 ? -0.061 -0.188 -17.838 1.00 75.00 189 LEU A C 1
ATOM 1477 O O . LEU A 1 189 ? 0.382 -0.570 -18.919 1.00 75.00 189 LEU A O 1
ATOM 1481 N N . TYR A 1 190 ? -0.461 1.069 -17.643 1.00 68.81 190 TYR A N 1
ATOM 1482 C CA . TYR A 1 190 ? -0.624 2.020 -18.744 1.00 68.81 190 TYR A CA 1
ATOM 1483 C C . TYR A 1 190 ? 0.699 2.425 -19.382 1.00 68.81 190 TYR A C 1
ATOM 1485 O O . TYR A 1 190 ? 0.851 2.284 -20.593 1.00 68.81 190 TYR A O 1
ATOM 1493 N N . THR A 1 191 ? 1.678 2.876 -18.595 1.00 60.88 191 THR A N 1
ATOM 1494 C CA . THR A 1 191 ? 2.990 3.271 -19.136 1.00 60.88 191 THR A CA 1
ATOM 1495 C C . THR A 1 191 ? 3.653 2.120 -19.881 1.00 60.88 191 THR A C 1
ATOM 1497 O O . THR A 1 191 ? 4.184 2.319 -20.969 1.00 60.88 191 THR A O 1
ATOM 1500 N N . LYS A 1 192 ? 3.587 0.895 -19.352 1.00 62.22 192 LYS A N 1
ATOM 1501 C CA . LYS A 1 192 ? 4.258 -0.261 -19.961 1.00 62.22 192 LYS A CA 1
ATOM 1502 C C . LYS A 1 192 ? 3.505 -0.814 -21.175 1.00 62.22 192 LYS A C 1
ATOM 1504 O O . LYS A 1 192 ? 4.153 -1.144 -22.166 1.00 62.22 192 LYS A O 1
ATOM 1509 N N . LEU A 1 193 ? 2.168 -0.844 -21.165 1.00 60.09 193 LEU A N 1
ATOM 1510 C CA . LEU A 1 193 ? 1.366 -1.207 -22.343 1.00 60.09 193 LEU A CA 1
ATOM 1511 C C . LEU A 1 193 ? 1.505 -0.177 -23.464 1.00 60.09 193 LEU A C 1
ATOM 1513 O O . LEU A 1 193 ? 1.701 -0.571 -24.609 1.00 60.09 193 LEU A O 1
ATOM 1517 N N . VAL A 1 194 ? 1.461 1.122 -23.156 1.00 60.28 194 VAL A N 1
ATOM 1518 C CA . VAL A 1 194 ? 1.676 2.186 -24.150 1.00 60.28 194 VAL A CA 1
ATOM 1519 C C . VAL A 1 194 ? 3.105 2.131 -24.691 1.00 60.28 194 VAL A C 1
ATOM 1521 O O . VAL A 1 194 ? 3.292 2.169 -25.905 1.00 60.28 194 VAL A O 1
ATOM 1524 N N . ASN A 1 195 ? 4.117 1.946 -23.841 1.00 60.84 195 ASN A N 1
ATOM 1525 C CA . ASN A 1 195 ? 5.497 1.797 -24.308 1.00 60.84 195 ASN A CA 1
ATOM 1526 C C . ASN A 1 195 ? 5.660 0.576 -25.227 1.00 60.84 195 ASN A C 1
ATOM 1528 O O . ASN A 1 195 ? 6.223 0.700 -26.313 1.00 60.84 195 ASN A O 1
ATOM 1532 N N . LYS A 1 196 ? 5.121 -0.585 -24.838 1.00 63.56 196 LYS A N 1
ATOM 1533 C CA . LYS A 1 196 ? 5.257 -1.830 -25.606 1.00 63.56 196 LYS A CA 1
ATOM 1534 C C . LYS A 1 196 ? 4.446 -1.821 -26.903 1.00 63.56 196 LYS A C 1
ATOM 1536 O O . LYS A 1 196 ? 4.945 -2.231 -27.944 1.00 63.56 196 LYS A O 1
ATOM 1541 N N . LEU A 1 197 ? 3.189 -1.384 -26.858 1.00 60.06 197 LEU A N 1
ATOM 1542 C CA . LEU A 1 197 ? 2.297 -1.429 -28.020 1.00 60.06 197 LEU A CA 1
ATOM 1543 C C . LEU A 1 197 ? 2.516 -0.251 -28.961 1.00 60.06 197 LEU A C 1
ATOM 1545 O O . LEU A 1 197 ? 2.457 -0.439 -30.174 1.00 60.06 197 LEU A O 1
ATOM 1549 N N . PHE A 1 198 ? 2.764 0.944 -28.427 1.00 60.38 198 PHE A N 1
ATOM 1550 C CA . PHE A 1 198 ? 2.853 2.159 -29.227 1.00 60.38 198 PHE A CA 1
ATOM 1551 C C . PHE A 1 198 ? 4.302 2.547 -29.508 1.00 60.38 198 PHE A C 1
ATOM 1553 O O . PHE A 1 198 ? 4.682 2.616 -30.672 1.00 60.38 198 PHE A O 1
ATOM 1560 N N . ILE A 1 199 ? 5.138 2.742 -28.481 1.00 62.00 199 ILE A N 1
ATOM 1561 C CA . ILE A 1 199 ? 6.503 3.255 -28.696 1.00 62.00 199 ILE A CA 1
ATOM 1562 C C . ILE A 1 199 ? 7.383 2.234 -29.419 1.00 62.00 199 ILE A C 1
ATOM 1564 O O . ILE A 1 199 ? 7.987 2.582 -30.429 1.00 62.00 199 ILE A O 1
ATOM 1568 N N . GLU A 1 200 ? 7.431 0.973 -28.979 1.00 68.56 200 GLU A N 1
ATOM 1569 C CA . GLU A 1 200 ? 8.262 -0.037 -29.656 1.00 68.56 200 GLU A CA 1
ATOM 1570 C C . GLU A 1 200 ? 7.798 -0.308 -31.093 1.00 68.56 200 GLU A C 1
ATOM 1572 O O . GLU A 1 200 ? 8.626 -0.531 -31.981 1.00 68.56 200 GLU A O 1
ATOM 1577 N N . SER A 1 201 ? 6.485 -0.265 -31.339 1.00 67.06 201 SER A N 1
ATOM 1578 C CA . SER A 1 201 ? 5.917 -0.416 -32.681 1.00 67.06 201 SER A CA 1
ATOM 1579 C C . SER A 1 201 ? 6.258 0.774 -33.571 1.00 67.06 201 SER A C 1
ATOM 1581 O O . SER A 1 201 ? 6.699 0.568 -34.698 1.00 67.06 201 SER A O 1
ATOM 1583 N N . VAL A 1 202 ? 6.116 2.009 -33.080 1.00 71.94 202 VAL A N 1
ATOM 1584 C CA . VAL A 1 202 ? 6.485 3.227 -33.821 1.00 71.94 202 VAL A CA 1
ATOM 1585 C C . VAL A 1 202 ? 7.990 3.270 -34.083 1.00 71.94 202 VAL A C 1
ATOM 1587 O O . VAL A 1 202 ? 8.409 3.571 -35.200 1.00 71.94 202 VAL A O 1
ATOM 1590 N N . ASP A 1 203 ? 8.816 2.900 -33.107 1.00 74.38 203 ASP A N 1
ATOM 1591 C CA . ASP A 1 203 ? 10.268 2.882 -33.267 1.00 74.38 203 ASP A CA 1
ATOM 1592 C C . ASP A 1 203 ? 10.710 1.826 -34.297 1.00 74.38 203 ASP A C 1
ATOM 1594 O O . ASP A 1 203 ? 11.492 2.114 -35.209 1.00 74.38 203 ASP A O 1
ATOM 1598 N N . LYS A 1 204 ? 10.150 0.606 -34.227 1.00 74.81 204 LYS A N 1
ATOM 1599 C CA . LYS A 1 204 ? 10.434 -0.462 -35.202 1.00 74.81 204 LYS A CA 1
ATOM 1600 C C . LYS A 1 204 ? 9.911 -0.152 -36.598 1.00 74.81 204 LYS A C 1
ATOM 1602 O O . LYS A 1 204 ? 10.644 -0.356 -37.563 1.00 74.81 204 LYS A O 1
ATOM 1607 N N . LEU A 1 205 ? 8.650 0.255 -36.714 1.00 70.81 205 LEU A N 1
ATOM 1608 C CA . LEU A 1 205 ? 7.974 0.378 -38.005 1.00 70.81 205 LEU A CA 1
ATOM 1609 C C . LEU A 1 205 ? 8.306 1.694 -38.692 1.00 70.81 205 LEU A C 1
ATOM 1611 O O . LEU A 1 205 ? 8.512 1.705 -39.904 1.00 70.81 205 LEU A O 1
ATOM 1615 N N . PHE A 1 206 ? 8.370 2.787 -37.935 1.00 71.00 206 PHE A N 1
ATOM 1616 C CA . PHE A 1 206 ? 8.471 4.124 -38.497 1.00 71.00 206 PHE A CA 1
ATOM 1617 C C . PHE A 1 206 ? 9.883 4.685 -38.370 1.00 71.00 206 PHE A C 1
ATOM 1619 O O . PHE A 1 206 ? 10.520 4.930 -39.392 1.00 71.00 206 PHE A O 1
ATOM 1626 N N . ILE A 1 207 ? 10.420 4.819 -37.153 1.00 72.75 207 ILE A N 1
ATOM 1627 C CA . ILE A 1 207 ? 11.712 5.496 -36.951 1.00 72.75 207 ILE A CA 1
ATOM 1628 C C . ILE A 1 207 ? 12.847 4.728 -37.626 1.00 72.75 207 ILE A C 1
ATOM 1630 O O . ILE A 1 207 ? 13.541 5.294 -38.466 1.00 72.75 207 ILE A O 1
ATOM 1634 N N . LYS A 1 208 ? 13.004 3.423 -37.367 1.00 82.12 208 LYS A N 1
ATOM 1635 C CA . LYS A 1 208 ? 14.064 2.622 -38.012 1.00 82.12 208 LYS A CA 1
ATOM 1636 C C . LYS A 1 208 ? 13.944 2.579 -39.534 1.00 82.12 208 LYS A C 1
ATOM 1638 O O . LYS A 1 208 ? 14.967 2.551 -40.222 1.00 82.12 208 LYS A O 1
ATOM 1643 N N . SER A 1 209 ? 12.722 2.577 -40.060 1.00 79.12 209 SER A N 1
ATOM 1644 C CA . SER A 1 209 ? 12.472 2.603 -41.504 1.00 79.12 209 SER A CA 1
ATOM 1645 C C . SER A 1 209 ? 12.860 3.947 -42.112 1.00 79.12 209 SER A C 1
ATOM 1647 O O . SER A 1 209 ? 13.589 3.962 -43.102 1.00 79.12 209 SER A O 1
ATOM 1649 N N . VAL A 1 210 ? 12.452 5.064 -41.499 1.00 80.69 210 VAL A N 1
ATOM 1650 C CA . VAL A 1 210 ? 12.834 6.417 -41.931 1.00 80.69 210 VAL A CA 1
ATOM 1651 C C . VAL A 1 210 ? 14.348 6.583 -41.885 1.00 80.69 210 VAL A C 1
ATOM 1653 O O . VAL A 1 210 ? 14.961 7.042 -42.848 1.00 80.69 210 VAL A O 1
ATOM 1656 N N . ASP A 1 211 ? 14.971 6.114 -40.809 1.00 86.06 211 ASP A N 1
ATOM 1657 C CA . ASP A 1 211 ? 16.405 6.236 -40.607 1.00 86.06 211 ASP A CA 1
ATOM 1658 C C . ASP A 1 211 ? 17.207 5.431 -41.644 1.00 86.06 211 ASP A C 1
ATOM 1660 O O . ASP A 1 211 ? 18.216 5.893 -42.182 1.00 86.06 211 ASP A O 1
ATOM 1664 N N . LYS A 1 212 ? 16.726 4.230 -41.992 1.00 86.88 212 LYS A N 1
ATOM 1665 C CA . LYS A 1 212 ? 17.338 3.369 -43.013 1.00 86.88 212 LYS A CA 1
ATOM 1666 C C . LYS A 1 212 ? 17.108 3.875 -44.439 1.00 86.88 212 LYS A C 1
ATOM 1668 O O . LYS A 1 212 ? 18.025 3.769 -45.252 1.00 86.88 212 LYS A O 1
ATOM 1673 N N . LEU A 1 213 ? 15.906 4.355 -44.754 1.00 83.69 213 LEU A N 1
ATOM 1674 C CA . LEU A 1 213 ? 15.499 4.702 -46.121 1.00 83.69 213 LEU A CA 1
ATOM 1675 C C . LEU A 1 213 ? 15.823 6.145 -46.503 1.00 83.69 213 LEU A C 1
ATOM 1677 O O . LEU A 1 213 ? 16.058 6.411 -47.677 1.00 83.69 213 LEU A O 1
ATOM 1681 N N . PHE A 1 214 ? 15.863 7.057 -45.534 1.00 80.62 214 PHE A N 1
ATOM 1682 C CA . PHE A 1 214 ? 16.026 8.484 -45.797 1.00 80.62 214 PHE A CA 1
ATOM 1683 C C . PHE A 1 214 ? 17.230 9.057 -45.064 1.00 80.62 214 PHE A C 1
ATOM 1685 O O . PHE A 1 214 ? 18.166 9.494 -45.729 1.00 80.62 214 PHE A O 1
ATOM 1692 N N . THR A 1 215 ? 17.275 8.997 -43.729 1.00 80.25 215 THR A N 1
ATOM 1693 C CA . THR A 1 215 ? 18.317 9.695 -42.955 1.00 80.25 215 THR A CA 1
ATOM 1694 C C . THR A 1 215 ? 19.723 9.217 -43.324 1.00 80.25 215 THR A C 1
ATOM 1696 O O . THR A 1 215 ? 20.563 10.015 -43.735 1.00 80.25 215 THR A O 1
ATOM 1699 N N . LYS A 1 216 ? 19.988 7.902 -43.275 1.00 89.19 216 LYS A N 1
ATOM 1700 C CA . LYS A 1 216 ? 21.312 7.342 -43.603 1.00 89.19 216 LYS A CA 1
ATOM 1701 C C . LYS A 1 216 ? 21.713 7.559 -45.068 1.00 89.19 216 LYS A C 1
ATOM 1703 O O . LYS A 1 216 ? 22.875 7.907 -45.301 1.00 89.19 216 LYS A O 1
ATOM 1708 N N . PRO A 1 217 ? 20.827 7.360 -46.064 1.00 89.25 217 PRO A N 1
ATOM 1709 C CA . PRO A 1 217 ? 21.127 7.710 -47.449 1.00 89.25 217 PRO A CA 1
ATOM 1710 C C . PRO A 1 217 ? 21.406 9.198 -47.656 1.00 89.25 217 PRO A C 1
ATOM 1712 O O . PRO A 1 217 ? 22.401 9.514 -48.303 1.00 89.25 217 PRO A O 1
ATOM 1715 N N . VAL A 1 218 ? 20.603 10.099 -47.078 1.00 84.94 218 VAL A N 1
ATOM 1716 C CA . VAL A 1 218 ? 20.812 11.553 -47.184 1.00 84.94 218 VAL A CA 1
ATOM 1717 C C . VAL A 1 218 ? 22.159 11.945 -46.588 1.00 84.94 218 VAL A C 1
ATOM 1719 O O . VAL A 1 218 ? 22.954 12.614 -47.248 1.00 84.94 218 VAL A O 1
ATOM 1722 N N . ASP A 1 219 ? 22.483 11.428 -45.405 1.00 87.25 219 ASP A N 1
ATOM 1723 C CA . ASP A 1 219 ? 23.776 11.675 -44.774 1.00 87.25 219 ASP A CA 1
ATOM 1724 C C . ASP A 1 219 ? 24.951 11.156 -45.595 1.00 87.25 219 ASP A C 1
ATOM 1726 O O . ASP A 1 219 ? 25.993 11.808 -45.690 1.00 87.25 219 ASP A O 1
ATOM 1730 N N . LYS A 1 220 ? 24.813 9.971 -46.193 1.00 89.75 220 LYS A N 1
ATOM 1731 C CA . LYS A 1 220 ? 25.881 9.358 -46.985 1.00 89.75 220 LYS A CA 1
ATOM 1732 C C . LYS A 1 220 ? 26.079 10.053 -48.332 1.00 89.75 220 LYS A C 1
ATOM 1734 O O . LYS A 1 220 ? 27.224 10.188 -48.758 1.00 89.75 220 LYS A O 1
ATOM 1739 N N . LEU A 1 221 ? 24.995 10.433 -49.004 1.00 83.88 221 LEU A N 1
ATOM 1740 C CA . LEU A 1 221 ? 25.014 10.943 -50.377 1.00 83.88 221 LEU A CA 1
ATOM 1741 C C . LEU A 1 221 ? 25.149 12.463 -50.450 1.0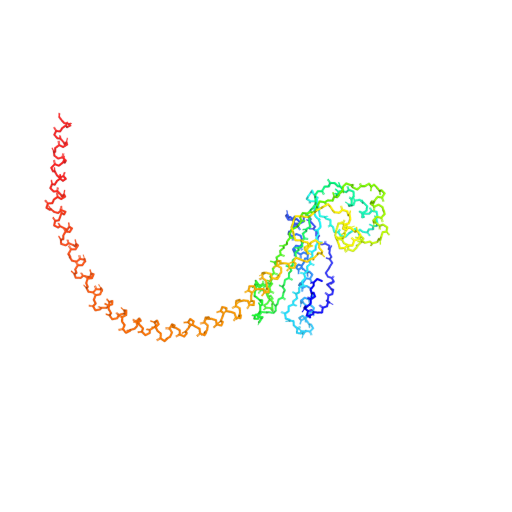0 83.88 221 LEU A C 1
ATOM 1743 O O . LEU A 1 221 ? 25.726 12.962 -51.411 1.00 83.88 221 LEU A O 1
ATOM 1747 N N . PHE A 1 222 ? 24.659 13.187 -49.445 1.00 79.81 222 PHE A N 1
ATOM 1748 C CA . PHE A 1 222 ? 24.613 14.645 -49.468 1.00 79.81 222 PHE A CA 1
ATOM 1749 C C . PHE A 1 222 ? 25.366 15.249 -48.291 1.00 79.81 222 PHE A C 1
ATOM 1751 O O . PHE A 1 222 ? 26.377 15.906 -48.523 1.00 79.81 222 PHE A O 1
ATOM 1758 N N . THR A 1 223 ? 24.963 14.984 -47.045 1.00 80.25 223 THR A N 1
ATOM 1759 C CA . THR A 1 223 ? 25.526 15.690 -45.878 1.00 80.25 223 THR A CA 1
ATOM 1760 C C . THR A 1 223 ? 27.040 15.485 -45.759 1.00 80.25 223 THR A C 1
ATOM 1762 O O . THR A 1 223 ? 27.802 16.449 -45.745 1.00 80.25 223 THR A O 1
ATOM 1765 N N . LYS A 1 224 ? 27.520 14.231 -45.762 1.00 88.69 224 LYS A N 1
ATOM 1766 C CA . LYS A 1 224 ? 28.958 13.926 -45.643 1.00 88.69 224 LYS A CA 1
ATOM 1767 C C . LYS A 1 224 ? 29.779 14.419 -46.842 1.00 88.69 224 LYS A C 1
ATOM 1769 O O . LYS A 1 224 ? 30.866 14.956 -46.611 1.00 88.69 224 LYS A O 1
ATOM 1774 N N . PRO A 1 225 ? 29.335 14.246 -48.103 1.00 88.38 225 PRO A N 1
ATOM 1775 C CA . PRO A 1 225 ? 30.019 14.838 -49.248 1.00 88.38 225 PRO A CA 1
ATOM 1776 C C . PRO A 1 225 ? 30.059 16.365 -49.207 1.00 88.38 225 PRO A C 1
ATOM 1778 O O . PRO A 1 225 ? 31.133 16.919 -49.429 1.00 88.38 225 PRO A O 1
ATOM 1781 N N . VAL A 1 226 ? 28.953 17.037 -48.867 1.00 84.12 226 VAL A N 1
ATOM 1782 C CA . VAL A 1 226 ? 28.902 18.503 -48.753 1.00 84.12 226 VAL A CA 1
ATOM 1783 C C . VAL A 1 226 ? 29.874 18.990 -47.686 1.00 84.12 226 VAL A C 1
ATOM 1785 O O . VAL A 1 226 ? 30.705 19.856 -47.958 1.00 84.12 226 VAL A O 1
ATOM 1788 N N . ASP A 1 227 ? 29.874 18.352 -46.517 1.00 85.81 227 ASP A N 1
ATOM 1789 C CA . ASP A 1 227 ? 30.815 18.684 -45.452 1.00 85.81 227 ASP A CA 1
ATOM 1790 C C . ASP A 1 227 ? 32.270 18.469 -45.850 1.00 85.81 227 ASP A C 1
ATOM 1792 O O . ASP A 1 227 ? 33.143 19.273 -45.517 1.00 85.81 227 ASP A O 1
ATOM 1796 N N . LYS A 1 228 ? 32.563 17.374 -46.554 1.00 89.12 228 LYS A N 1
ATOM 1797 C CA . LYS A 1 228 ? 33.929 17.044 -46.964 1.00 89.12 228 LYS A CA 1
ATOM 1798 C C . LYS A 1 228 ? 34.437 17.960 -48.076 1.00 89.12 228 LYS A C 1
ATOM 1800 O O . LYS A 1 228 ? 35.614 18.314 -48.051 1.00 89.12 228 LYS A O 1
ATOM 1805 N N . LEU A 1 229 ? 33.593 18.284 -49.052 1.00 83.44 229 LEU A N 1
ATOM 1806 C CA . LEU A 1 229 ? 33.981 18.999 -50.270 1.00 83.44 229 LEU A CA 1
ATOM 1807 C C . LEU A 1 229 ? 33.853 20.515 -50.139 1.00 83.44 229 LEU A C 1
ATOM 1809 O O . LEU A 1 229 ? 34.639 21.233 -50.750 1.00 83.44 229 LEU A O 1
ATOM 1813 N N . PHE A 1 230 ? 32.908 20.999 -49.334 1.00 80.06 230 PHE A N 1
ATOM 1814 C CA . PHE A 1 230 ? 32.598 22.423 -49.245 1.00 80.06 230 PHE A CA 1
ATOM 1815 C C . PHE A 1 230 ? 32.787 22.956 -47.832 1.00 80.06 230 PHE A C 1
ATOM 1817 O O . PHE A 1 230 ? 33.662 23.797 -47.642 1.00 80.06 230 PHE A O 1
ATOM 1824 N N . THR A 1 231 ? 32.058 22.442 -46.836 1.00 79.44 231 THR A N 1
ATOM 1825 C CA . THR A 1 231 ? 32.050 23.032 -45.484 1.00 79.44 231 THR A CA 1
ATOM 1826 C C . THR A 1 231 ? 33.449 23.035 -44.859 1.00 79.44 231 THR A C 1
ATOM 1828 O O . THR A 1 231 ? 33.986 24.088 -44.520 1.00 79.44 231 THR A O 1
ATOM 1831 N N . LYS A 1 232 ? 34.120 21.875 -44.787 1.00 86.38 232 LYS A N 1
ATOM 1832 C CA . LYS A 1 232 ? 35.456 21.766 -44.172 1.00 86.38 232 LYS A CA 1
ATOM 1833 C C . LYS A 1 232 ? 36.544 22.520 -44.949 1.00 86.38 232 LYS A C 1
ATOM 1835 O O . LYS A 1 232 ? 37.371 23.173 -44.303 1.00 86.38 232 LYS A O 1
ATOM 1840 N N . PRO A 1 233 ? 36.612 22.449 -46.294 1.00 83.56 233 PRO A N 1
ATOM 1841 C CA . PRO A 1 233 ? 37.550 23.266 -47.057 1.00 83.56 233 PRO A CA 1
ATOM 1842 C C . PRO A 1 233 ? 37.287 24.766 -46.921 1.00 83.56 233 PRO A C 1
ATOM 1844 O O . PRO A 1 233 ? 38.247 25.506 -46.728 1.00 83.56 233 PRO A O 1
ATOM 1847 N N . PHE A 1 234 ? 36.031 25.217 -46.950 1.00 76.12 234 PHE A N 1
ATOM 1848 C CA . PHE A 1 234 ? 35.671 26.625 -46.765 1.00 76.12 234 PHE A CA 1
ATOM 1849 C C . PHE A 1 234 ? 36.072 27.134 -45.376 1.00 76.12 234 PHE A C 1
ATOM 1851 O O . PHE A 1 234 ? 36.776 28.139 -45.269 1.00 76.12 234 PHE A O 1
ATOM 1858 N N . ASP A 1 235 ? 35.754 26.394 -44.313 1.00 80.56 235 ASP A N 1
ATOM 1859 C CA . ASP A 1 235 ? 36.160 26.743 -42.948 1.00 80.56 235 ASP A CA 1
ATOM 1860 C C . ASP A 1 235 ? 37.682 26.824 -42.802 1.00 80.56 235 ASP A C 1
ATOM 1862 O O . ASP A 1 235 ? 38.227 27.716 -42.143 1.00 80.56 235 ASP A O 1
ATOM 1866 N N . ARG A 1 236 ? 38.406 25.884 -43.420 1.00 80.50 236 ARG A N 1
ATOM 1867 C CA . ARG A 1 236 ? 39.868 25.836 -43.349 1.00 80.50 236 ARG A CA 1
ATOM 1868 C C . ARG A 1 236 ? 40.522 26.946 -44.166 1.00 80.50 236 ARG A C 1
ATOM 1870 O O . ARG A 1 236 ? 41.472 27.560 -43.685 1.00 80.50 236 ARG A O 1
ATOM 1877 N N . LEU A 1 237 ? 40.072 27.157 -45.398 1.00 76.06 237 LEU A N 1
ATOM 1878 C CA . LEU A 1 237 ? 40.712 28.059 -46.352 1.00 76.06 237 LEU A CA 1
ATOM 1879 C C . LEU A 1 237 ? 40.263 29.496 -46.148 1.00 76.06 237 LEU A C 1
ATOM 1881 O O . LEU A 1 237 ? 41.114 30.374 -46.097 1.00 76.06 237 LEU A O 1
ATOM 1885 N N . TYR A 1 238 ? 38.968 29.734 -45.971 1.00 64.06 238 TYR A N 1
ATOM 1886 C CA . TYR A 1 238 ? 38.418 31.076 -45.855 1.00 64.06 238 TYR A CA 1
ATOM 1887 C C . TYR A 1 238 ? 38.300 31.503 -44.401 1.00 64.06 238 TYR A C 1
ATOM 1889 O O . TYR A 1 238 ? 38.983 32.442 -44.013 1.00 64.06 238 TYR A O 1
ATOM 1897 N N . ILE A 1 239 ? 37.537 30.805 -43.557 1.00 69.56 239 ILE A N 1
ATOM 1898 C CA . ILE A 1 239 ? 37.294 31.293 -42.187 1.00 69.56 239 ILE A CA 1
ATOM 1899 C C . ILE A 1 239 ? 38.591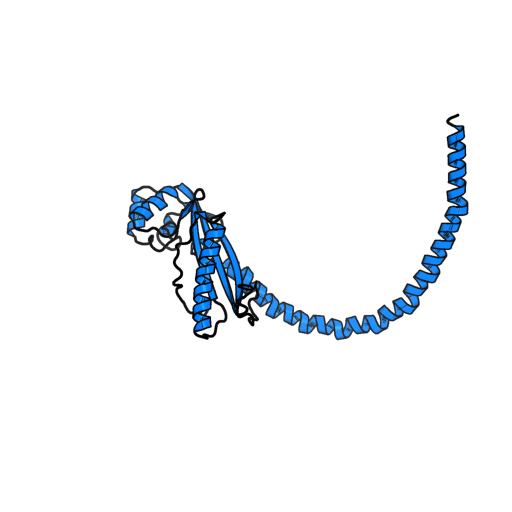 31.324 -41.364 1.00 69.56 239 ILE A C 1
ATOM 1901 O O . ILE A 1 239 ? 38.937 32.352 -40.781 1.00 69.56 239 ILE A O 1
ATOM 1905 N N . LYS A 1 240 ? 39.370 30.235 -41.350 1.00 74.19 240 LYS A N 1
ATOM 1906 C CA . LYS A 1 240 ? 40.621 30.179 -40.575 1.00 74.19 240 LYS A CA 1
ATOM 1907 C C . LYS A 1 240 ? 41.746 31.024 -41.170 1.00 74.19 240 LYS A C 1
ATOM 1909 O O . LYS A 1 240 ? 42.486 31.638 -40.399 1.00 74.19 240 LYS A O 1
ATOM 1914 N N . SER A 1 241 ? 41.909 31.071 -42.495 1.00 70.94 241 SER A N 1
ATOM 1915 C CA . SER A 1 241 ? 42.995 31.864 -43.098 1.00 70.94 241 SER A CA 1
ATOM 1916 C C . SER A 1 241 ? 42.659 33.350 -43.152 1.00 70.94 241 SER A C 1
ATOM 1918 O O . SER A 1 241 ? 43.509 34.153 -42.774 1.00 70.94 241 SER A O 1
ATOM 1920 N N . ALA A 1 242 ? 41.434 33.728 -43.538 1.00 64.50 242 ALA A N 1
ATOM 1921 C CA . ALA A 1 242 ? 40.9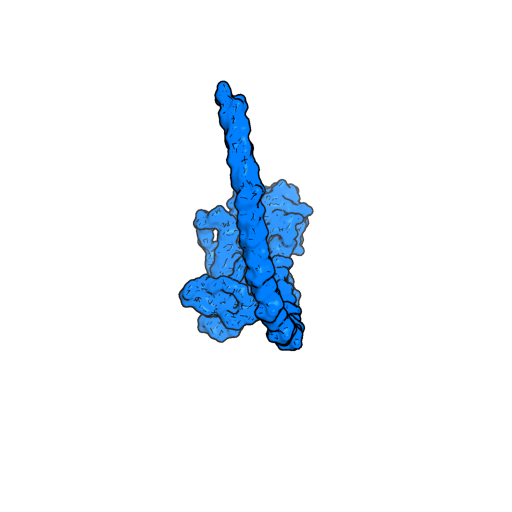95 35.123 -43.502 1.00 64.50 242 ALA A CA 1
ATOM 1922 C C . ALA A 1 242 ? 40.904 35.625 -42.060 1.00 64.50 242 ALA A C 1
ATOM 1924 O O . ALA A 1 242 ? 41.382 36.716 -41.783 1.00 64.50 242 ALA A O 1
ATOM 1925 N N . GLY A 1 243 ? 40.423 34.805 -41.117 1.00 64.69 243 GLY A N 1
ATOM 1926 C CA . GLY A 1 243 ? 40.476 35.115 -39.689 1.00 64.69 243 GLY A CA 1
ATOM 1927 C C . GLY A 1 243 ? 41.908 35.359 -39.208 1.00 64.69 243 GLY A C 1
ATOM 1928 O O . GLY A 1 243 ? 42.181 36.388 -38.602 1.00 64.69 243 GLY A O 1
ATOM 1929 N N . LYS A 1 244 ? 42.868 34.485 -39.543 1.00 71.00 244 LYS A N 1
ATOM 1930 C CA . LYS A 1 244 ? 44.285 34.702 -39.193 1.00 71.00 244 LYS A CA 1
ATOM 1931 C C . LYS A 1 244 ? 44.879 35.953 -39.835 1.00 71.00 244 LYS A C 1
ATOM 1933 O O . LYS A 1 244 ? 45.623 36.657 -39.164 1.00 71.00 244 LYS A O 1
ATOM 1938 N N . LEU A 1 245 ? 44.608 36.217 -41.110 1.00 72.12 245 LEU A N 1
ATOM 1939 C CA . LEU A 1 245 ? 45.152 37.376 -41.821 1.00 72.12 245 LEU A CA 1
ATOM 1940 C C . LEU A 1 245 ? 44.533 38.680 -41.319 1.00 72.12 245 LEU A C 1
ATOM 1942 O O . LEU A 1 245 ? 45.266 39.598 -40.965 1.00 72.12 245 LEU A O 1
ATOM 1946 N N . TYR A 1 246 ? 43.206 38.734 -41.224 1.00 69.56 246 TYR A N 1
ATOM 1947 C CA . TYR A 1 246 ? 42.459 39.907 -40.791 1.00 69.56 246 TYR A CA 1
ATOM 1948 C C . TYR A 1 246 ? 42.707 40.222 -39.317 1.00 69.56 246 TYR A C 1
ATOM 1950 O O . TYR A 1 246 ? 43.097 41.340 -39.005 1.00 69.56 246 TYR A O 1
ATOM 1958 N N . ILE A 1 247 ? 42.600 39.242 -38.410 1.00 68.50 247 ILE A N 1
ATOM 1959 C CA . ILE A 1 247 ? 42.857 39.466 -36.976 1.00 68.50 247 ILE A CA 1
ATOM 1960 C C . ILE A 1 247 ? 44.309 39.892 -36.759 1.00 68.50 247 ILE A C 1
ATOM 1962 O O . ILE A 1 247 ? 44.560 40.844 -36.032 1.00 68.50 247 ILE A O 1
ATOM 1966 N N . LYS A 1 248 ? 45.282 39.257 -37.427 1.00 74.56 248 LYS A N 1
ATOM 1967 C CA . LYS A 1 248 ? 46.699 39.627 -37.279 1.00 74.56 248 LYS A CA 1
ATOM 1968 C C . LYS A 1 248 ? 47.011 40.998 -37.889 1.00 74.56 248 LYS A C 1
ATOM 1970 O O . LYS A 1 248 ? 47.868 41.704 -37.360 1.00 74.56 248 LYS A O 1
ATOM 1975 N N . ALA A 1 249 ? 46.336 41.383 -38.973 1.00 74.94 249 ALA A N 1
ATOM 1976 C CA . ALA A 1 249 ? 46.454 42.713 -39.565 1.00 74.94 249 ALA A CA 1
ATOM 1977 C C . ALA A 1 249 ? 45.818 43.783 -38.668 1.00 74.94 249 ALA A C 1
ATOM 1979 O O . ALA A 1 249 ? 46.477 44.775 -38.372 1.00 74.94 249 ALA A O 1
ATOM 1980 N N . VAL A 1 250 ? 44.599 43.558 -38.170 1.00 74.00 250 VAL A N 1
ATOM 1981 C CA . VAL A 1 250 ? 43.905 44.464 -37.242 1.00 74.00 250 VAL A CA 1
ATOM 1982 C C . VAL A 1 250 ? 44.700 44.638 -35.949 1.00 74.00 250 VAL A C 1
ATOM 1984 O O . VAL A 1 250 ? 44.939 45.761 -35.508 1.00 74.00 250 VAL A O 1
ATOM 1987 N N . ASP A 1 251 ? 45.199 43.539 -35.386 1.00 75.44 251 ASP A N 1
ATOM 1988 C CA . ASP A 1 251 ? 45.979 43.556 -34.153 1.00 75.44 251 ASP A CA 1
ATOM 1989 C C . ASP A 1 251 ? 47.309 44.316 -34.319 1.00 75.44 251 ASP A C 1
ATOM 1991 O O . ASP A 1 251 ? 47.704 45.118 -33.471 1.00 75.44 251 ASP A O 1
ATOM 1995 N N . LYS A 1 252 ? 47.994 44.128 -35.457 1.00 80.25 252 LYS A N 1
ATOM 1996 C CA . LYS A 1 252 ? 49.274 44.792 -35.749 1.00 80.25 252 LYS A CA 1
ATOM 1997 C C . LYS A 1 252 ? 49.121 46.263 -36.146 1.00 80.25 252 LYS A C 1
ATOM 1999 O O . LYS A 1 252 ? 49.959 47.067 -35.747 1.00 80.25 252 LYS A O 1
ATOM 2004 N N . LEU A 1 253 ? 48.123 46.595 -36.964 1.00 77.12 253 LEU A N 1
ATOM 2005 C CA . LEU A 1 253 ? 47.972 47.924 -37.567 1.00 77.12 253 LEU A CA 1
ATOM 2006 C C . LEU A 1 253 ? 47.148 48.879 -36.704 1.00 77.12 253 LEU A C 1
ATOM 2008 O O . LEU A 1 253 ? 47.400 50.078 -36.744 1.00 77.12 253 LEU A O 1
ATOM 2012 N N . PHE A 1 254 ? 46.203 48.365 -35.916 1.00 72.44 254 PHE A N 1
ATOM 2013 C CA . PHE A 1 254 ? 45.261 49.203 -35.176 1.00 72.44 254 PHE A CA 1
ATOM 2014 C C . PHE A 1 254 ? 45.349 48.980 -33.666 1.00 72.44 254 PHE A C 1
ATOM 2016 O O . PHE A 1 254 ? 45.601 49.936 -32.939 1.00 72.44 254 PHE A O 1
ATOM 2023 N N . ILE A 1 255 ? 45.234 47.738 -33.178 1.00 70.75 255 ILE A N 1
ATOM 2024 C CA . ILE A 1 255 ? 45.129 47.476 -31.727 1.00 70.75 255 ILE A CA 1
ATOM 2025 C C . ILE A 1 255 ? 46.442 47.787 -30.994 1.00 70.75 255 ILE A C 1
ATOM 2027 O O . ILE A 1 255 ? 46.449 48.568 -30.042 1.00 70.75 255 ILE A O 1
ATOM 2031 N N . LYS A 1 256 ? 47.580 47.236 -31.439 1.00 79.44 256 LYS A N 1
ATOM 2032 C CA . LYS A 1 256 ? 48.882 47.473 -30.783 1.00 79.44 256 LYS A CA 1
ATOM 2033 C C . LYS A 1 256 ? 49.344 48.935 -30.844 1.00 79.44 256 LYS A C 1
ATOM 2035 O O . LYS A 1 256 ? 49.833 49.429 -29.825 1.00 79.44 256 LYS A O 1
ATOM 2040 N N . PRO A 1 257 ? 49.226 49.650 -31.980 1.00 78.88 257 PRO A N 1
ATOM 2041 C CA . PRO A 1 257 ? 49.568 51.068 -32.039 1.00 78.88 257 PRO A CA 1
ATOM 2042 C C . PRO A 1 257 ? 48.641 51.944 -31.190 1.00 78.88 257 PRO A C 1
ATOM 2044 O O . PRO A 1 257 ? 49.145 52.797 -30.461 1.00 78.88 257 PRO A O 1
ATOM 2047 N N . ALA A 1 258 ? 47.322 51.704 -31.215 1.00 72.12 258 ALA A N 1
ATOM 2048 C CA . ALA A 1 258 ? 46.366 52.436 -30.381 1.00 72.12 258 ALA A CA 1
ATOM 2049 C C . ALA A 1 258 ? 46.626 52.208 -28.886 1.00 72.12 258 ALA A C 1
ATOM 2051 O O . ALA A 1 258 ? 46.649 53.168 -28.124 1.00 72.12 258 ALA A O 1
ATOM 2052 N N . GLY A 1 259 ? 46.924 50.970 -28.475 1.00 70.31 259 GLY A N 1
ATOM 2053 C CA . GLY A 1 259 ? 47.308 50.657 -27.097 1.00 70.31 259 GLY A CA 1
ATOM 2054 C C . GLY A 1 259 ? 48.585 51.378 -26.655 1.00 70.31 259 GLY A C 1
ATOM 2055 O O . GLY A 1 259 ? 48.625 51.945 -25.568 1.00 70.31 259 GLY A O 1
ATOM 2056 N N . LYS A 1 260 ? 49.615 51.442 -27.512 1.00 75.25 260 LYS A N 1
ATOM 2057 C CA . LYS A 1 260 ? 50.843 52.206 -27.221 1.00 75.25 260 LYS A CA 1
ATOM 2058 C C . LYS A 1 260 ? 50.597 53.710 -27.117 1.00 75.25 260 LYS A C 1
ATOM 2060 O O . LYS A 1 260 ? 51.186 54.354 -26.255 1.00 75.25 260 LYS A O 1
ATOM 2065 N N . LEU A 1 261 ? 49.768 54.270 -27.997 1.00 69.19 261 LEU A N 1
ATOM 2066 C CA . LEU A 1 261 ? 49.381 55.682 -27.952 1.00 69.19 261 LEU A CA 1
ATOM 2067 C C . LEU A 1 261 ? 48.579 55.990 -26.689 1.00 69.19 261 LEU A C 1
ATOM 2069 O O . LEU A 1 261 ? 48.879 56.966 -26.017 1.00 69.19 261 LEU A O 1
ATOM 2073 N N . TYR A 1 262 ? 47.622 55.134 -26.337 1.00 66.00 262 TYR A N 1
ATOM 2074 C CA . TYR A 1 262 ? 46.811 55.278 -25.134 1.00 66.00 262 TYR A CA 1
ATOM 2075 C C . TYR A 1 262 ? 47.669 55.237 -23.865 1.00 66.00 262 TYR A C 1
ATOM 2077 O O . TYR A 1 262 ? 47.606 56.170 -23.075 1.00 66.00 262 TYR A O 1
ATOM 2085 N N . ILE A 1 263 ? 48.540 54.231 -23.715 1.00 65.56 263 ILE A N 1
ATOM 2086 C CA . ILE A 1 263 ? 49.462 54.122 -22.570 1.00 65.56 263 ILE A CA 1
ATOM 2087 C C . ILE A 1 263 ? 50.368 55.358 -22.488 1.00 65.56 263 ILE A C 1
ATOM 2089 O O . ILE A 1 263 ? 50.446 55.993 -21.446 1.00 65.56 263 ILE A O 1
ATOM 2093 N N . LYS A 1 264 ? 50.964 55.787 -23.608 1.00 68.31 264 LYS A N 1
ATOM 2094 C CA . LYS A 1 264 ? 51.844 56.967 -23.647 1.00 68.31 264 LYS A CA 1
ATOM 2095 C C . LYS A 1 264 ? 51.117 58.285 -23.341 1.00 68.31 264 LYS A C 1
ATOM 2097 O O . LYS A 1 264 ? 51.747 59.229 -22.872 1.00 68.31 264 LYS A O 1
ATOM 2102 N N . SER A 1 265 ? 49.824 58.375 -23.648 1.00 66.50 265 SER A N 1
ATOM 2103 C CA . SER A 1 265 ? 48.986 59.534 -23.324 1.00 66.50 265 SER A CA 1
ATOM 2104 C C . SER A 1 265 ? 48.534 59.527 -21.864 1.00 66.50 265 SER A C 1
ATOM 2106 O O . SER A 1 265 ? 48.528 60.581 -21.240 1.00 66.50 265 SER A O 1
ATOM 2108 N N . VAL A 1 266 ? 48.205 58.357 -21.308 1.00 62.09 266 VAL A N 1
ATOM 2109 C CA . VAL A 1 266 ? 47.866 58.194 -19.885 1.00 62.09 266 VAL A CA 1
ATOM 2110 C C . VAL A 1 266 ? 49.090 58.463 -19.004 1.00 62.09 266 VAL A C 1
ATOM 2112 O O . VAL A 1 266 ? 48.987 59.241 -18.062 1.00 62.09 266 VAL A O 1
ATOM 2115 N N . ASP A 1 267 ? 50.266 57.947 -19.370 1.00 63.59 267 ASP A N 1
ATOM 2116 C CA . ASP A 1 267 ? 51.528 58.198 -18.654 1.00 63.59 267 ASP A CA 1
ATOM 2117 C C . ASP A 1 267 ? 51.935 59.685 -18.660 1.00 63.59 267 ASP A C 1
ATOM 2119 O O . ASP A 1 267 ? 52.663 60.134 -17.782 1.00 63.59 267 ASP A O 1
ATOM 2123 N N . LYS A 1 268 ? 51.457 60.471 -19.635 1.00 64.75 268 LYS A N 1
ATOM 2124 C CA . LYS A 1 268 ? 51.670 61.928 -19.708 1.00 64.75 268 LYS A CA 1
ATOM 2125 C C . LYS A 1 268 ? 50.657 62.760 -18.918 1.00 64.75 268 LYS A C 1
ATOM 2127 O O . LYS A 1 268 ? 50.887 63.950 -18.753 1.00 64.75 268 LYS A O 1
ATOM 2132 N N . LEU A 1 269 ? 49.528 62.181 -18.513 1.00 58.44 269 LEU A N 1
ATOM 2133 C CA . LEU A 1 269 ? 48.474 62.868 -17.753 1.00 58.44 269 LEU A CA 1
ATOM 2134 C C . LEU A 1 269 ? 48.610 62.665 -16.235 1.00 58.44 269 LEU A C 1
ATOM 2136 O O . LEU A 1 269 ? 47.945 63.362 -15.477 1.00 58.44 269 LEU A O 1
ATOM 2140 N N . TYR A 1 270 ? 49.455 61.724 -15.803 1.00 53.03 270 TYR A N 1
ATOM 2141 C CA . TYR A 1 270 ? 49.677 61.360 -14.398 1.00 53.03 270 TYR A CA 1
ATOM 2142 C C . TYR A 1 270 ? 51.114 61.634 -13.900 1.00 53.03 270 TYR A C 1
ATOM 2144 O O . TYR A 1 270 ? 51.525 61.085 -12.878 1.00 53.03 270 TYR A O 1
ATOM 2152 N N . ILE A 1 271 ? 51.857 62.505 -14.595 1.00 52.62 271 ILE A N 1
ATOM 2153 C CA . ILE A 1 271 ? 53.112 63.143 -14.150 1.00 52.62 271 ILE A CA 1
ATOM 2154 C C . ILE A 1 271 ? 52.931 64.651 -14.304 1.00 52.62 271 ILE A C 1
ATOM 2156 O O . ILE A 1 271 ? 53.300 65.384 -13.362 1.00 52.62 271 ILE A O 1
#

Foldseek 3Di:
DPPPDDDDDDFFPDDLPPDPVVDPAPQRSQQVSQLVSQVRVVVVCVVVVHDDAKGKGKGKWKDDPRDTFFFAPALVSLLVLLQRLAQHKIKMKMKMKMKGFLPHPQDAAPQSDPPDNGIHMDMDMWMKIWRFHHDDSVRSNVLSVVVQFRNGHSRAACPPPSVVRTPDMDTAPVSSNGDRVVCCCVVRPPVRCCCVVPVVCCCVPPVVCCCVPPVVCCCVPPVVCCCVPPVVCCCVPPVVVVVVVVVVCCCVPPVVVVVVVVVVVVVVVVD

Organism: Mytilus edulis (NCBI:txid6550)

Sequence (271 aa):
MLQGLKFEILKSNFEENLDKSSFKSPVDYVKETAKQKTIEVASILADKQAPIDLVIGADTVVTHNNVIFEKPRDKTHACEMLKQFSGSIHTVWTAVVLITPINSTVFKGDRLCAEDERFYITEFQESTDVMMTKLTPEIIKSYVDTGETLDKAGGYGIQAIGGSLIEGIKGDYFNVMGFPLHKFCLDNLYTKLVNKLFIESVDKLFIKSVDKLFTKPVDKLFTKPVDKLFTKPFDRLYIKSAGKLYIKAVDKLFIKPAGKLYIKSVDKLYI

pLDDT: mean 86.58, std 11.83, range [52.62, 98.69]

InterPro domains:
  IPR003697 Nucleoside triphosphate pyrophosphatase Maf-like protein [MF_00528] (7-193)
  IPR003697 Nucleoside triphosphate pyrophosphatase Maf-like protein [PF02545] (4-185)
  IPR003697 Nucleoside triphosphate pyrophosphatase Maf-like protein [PTHR43213] (4-185)
  IPR003697 Nucleoside triphosphate pyrophosphatase Maf-like protein [TIGR00172] (4-185)
  IPR003697 Nucleoside triphosphate pyrophosphatase Maf-like protein [cd00555] (4-185)
  IPR029001 Inosine triphosphate pyrophosphatase-like [G3DSA:3.90.950.10] (1-191)
  IPR029001 Inosine triphosphate pyrophosphatase-like [SSF52972] (4-184)